Protein AF-W7F5V5-F1 (afdb_monomer_lite)

Structure (mmCIF, N/CA/C/O backbone):
data_AF-W7F5V5-F1
#
_entry.id   AF-W7F5V5-F1
#
loop_
_atom_site.group_PDB
_atom_site.id
_atom_site.type_symbol
_atom_site.label_atom_id
_atom_site.label_alt_id
_atom_site.label_comp_id
_atom_site.label_asym_id
_atom_site.label_entity_id
_atom_site.label_seq_id
_atom_site.pdbx_PDB_ins_code
_atom_site.Cartn_x
_atom_site.Cartn_y
_atom_site.Cartn_z
_atom_site.occupancy
_atom_site.B_iso_or_equiv
_atom_site.auth_seq_id
_atom_site.auth_comp_id
_atom_site.auth_asym_id
_atom_site.auth_atom_id
_atom_site.pdbx_PDB_model_num
ATOM 1 N N . MET A 1 1 ? 3.517 -6.079 -39.953 1.00 32.19 1 MET A N 1
ATOM 2 C CA . MET A 1 1 ? 4.871 -6.588 -39.651 1.00 32.19 1 MET A CA 1
ATOM 3 C C . MET A 1 1 ? 5.818 -5.594 -40.275 1.00 32.19 1 MET A C 1
ATOM 5 O O . MET A 1 1 ? 6.090 -5.694 -41.464 1.00 32.19 1 MET A O 1
ATOM 9 N N . ASP A 1 2 ? 6.237 -4.597 -39.510 1.00 34.00 2 ASP A N 1
ATOM 10 C CA . ASP A 1 2 ? 7.074 -3.532 -40.051 1.00 34.00 2 ASP A CA 1
ATOM 11 C C . ASP A 1 2 ? 8.526 -3.986 -39.918 1.00 34.00 2 ASP A C 1
ATOM 13 O O . ASP A 1 2 ? 9.097 -4.020 -38.827 1.00 34.00 2 ASP A O 1
ATOM 17 N N . GLY A 1 3 ? 9.078 -4.480 -41.025 1.00 40.84 3 GLY A N 1
ATOM 18 C CA . GLY A 1 3 ? 10.454 -4.950 -41.094 1.00 40.84 3 GLY A CA 1
ATOM 19 C C . GLY A 1 3 ? 11.422 -3.779 -40.955 1.00 40.84 3 GLY A C 1
ATOM 20 O O . GLY A 1 3 ? 11.351 -2.810 -41.705 1.00 40.84 3 GLY A O 1
ATOM 21 N N . LEU A 1 4 ? 12.343 -3.868 -39.998 1.00 46.31 4 LEU A N 1
ATOM 22 C CA . LEU A 1 4 ? 13.489 -2.972 -39.910 1.00 46.31 4 LEU A CA 1
ATOM 23 C C . LEU A 1 4 ? 14.444 -3.288 -41.066 1.00 46.31 4 LEU A C 1
ATOM 25 O O . LEU A 1 4 ? 15.073 -4.344 -41.070 1.00 46.31 4 LEU A O 1
ATOM 29 N N . ILE A 1 5 ? 14.549 -2.383 -42.040 1.00 48.44 5 ILE A N 1
ATOM 30 C CA . ILE A 1 5 ? 15.574 -2.461 -43.086 1.00 48.44 5 ILE A CA 1
ATOM 31 C C . ILE A 1 5 ? 16.838 -1.810 -42.528 1.00 48.44 5 ILE A C 1
ATOM 33 O O . ILE A 1 5 ? 16.829 -0.632 -42.172 1.00 48.44 5 ILE A O 1
ATOM 37 N N . ILE A 1 6 ? 17.911 -2.591 -42.424 1.00 54.69 6 ILE A N 1
ATOM 38 C CA . ILE A 1 6 ? 19.232 -2.124 -42.004 1.00 54.69 6 ILE A CA 1
ATOM 39 C C . ILE A 1 6 ? 20.150 -2.161 -43.223 1.00 54.69 6 ILE A C 1
ATOM 41 O O . ILE A 1 6 ? 20.332 -3.222 -43.816 1.00 54.69 6 ILE A O 1
ATOM 45 N N . MET A 1 7 ? 20.753 -1.023 -43.570 1.00 55.03 7 MET A N 1
ATOM 46 C CA . MET A 1 7 ? 21.876 -0.983 -44.511 1.00 55.03 7 MET A CA 1
ATOM 47 C C . MET A 1 7 ? 23.186 -1.002 -43.730 1.00 55.03 7 MET A C 1
ATOM 49 O O . MET A 1 7 ? 23.374 -0.162 -42.849 1.00 55.03 7 MET A O 1
ATOM 53 N N . LEU A 1 8 ? 24.057 -1.961 -44.044 1.00 58.78 8 LEU A N 1
ATOM 54 C CA . LEU A 1 8 ? 25.392 -2.075 -43.465 1.00 58.78 8 LEU A CA 1
ATOM 55 C C . LEU A 1 8 ? 26.417 -1.408 -44.380 1.00 58.78 8 LEU A C 1
ATOM 57 O O . LEU A 1 8 ? 26.376 -1.593 -45.595 1.00 58.78 8 LEU A O 1
ATOM 61 N N . TYR A 1 9 ? 27.337 -0.648 -43.791 1.00 57.16 9 TYR A N 1
ATOM 62 C CA . TYR A 1 9 ? 28.454 -0.036 -44.505 1.00 57.16 9 TYR A CA 1
ATOM 63 C C . TYR A 1 9 ? 29.759 -0.257 -43.734 1.00 57.16 9 TYR A C 1
ATOM 65 O O . TYR A 1 9 ? 29.825 0.029 -42.534 1.00 57.16 9 TYR A O 1
ATOM 73 N N . GLN A 1 10 ? 30.784 -0.759 -44.429 1.00 57.03 10 GLN A N 1
ATOM 74 C CA . GLN A 1 10 ? 32.147 -0.917 -43.918 1.00 57.03 10 GLN A CA 1
ATOM 75 C C . GLN A 1 10 ? 33.036 0.178 -44.520 1.00 57.03 10 GLN A C 1
ATOM 77 O O . GLN A 1 10 ? 33.125 0.339 -45.735 1.00 57.03 10 GLN A O 1
ATOM 82 N N . LEU A 1 11 ? 33.701 0.955 -43.663 1.00 52.41 11 LEU A N 1
ATOM 83 C CA . LEU A 1 11 ? 34.660 1.977 -44.090 1.00 52.41 11 LEU A CA 1
ATOM 84 C C . LEU A 1 11 ? 36.018 1.326 -44.395 1.00 52.41 11 LEU A C 1
ATOM 86 O O . LEU A 1 11 ? 36.843 1.137 -43.507 1.00 52.41 11 LEU A O 1
ATOM 90 N N . GLU A 1 12 ? 36.262 1.037 -45.671 1.00 51.25 12 GLU A N 1
ATOM 91 C CA . GLU A 1 12 ? 37.415 0.303 -46.232 1.00 51.25 12 GLU A CA 1
ATOM 92 C C . GLU A 1 12 ? 38.827 0.907 -46.011 1.00 51.25 12 GLU A C 1
ATOM 94 O O . GLU A 1 12 ? 39.789 0.485 -46.647 1.00 51.25 12 GLU A O 1
ATOM 99 N N . LYS A 1 13 ? 39.026 1.904 -45.137 1.00 47.00 13 LYS A N 1
ATOM 100 C CA . LYS A 1 13 ? 40.305 2.651 -45.078 1.00 47.00 13 LYS A CA 1
ATOM 101 C C . LYS A 1 13 ? 41.126 2.558 -43.796 1.00 47.00 13 LYS A C 1
ATOM 103 O O . LYS A 1 13 ? 42.198 3.163 -43.743 1.00 47.00 13 LYS A O 1
ATOM 108 N N . LYS A 1 14 ? 40.717 1.797 -42.779 1.00 42.03 14 LYS A N 1
ATOM 109 C CA . LYS A 1 14 ? 41.548 1.574 -41.580 1.00 42.03 14 LYS A CA 1
ATOM 110 C C . LYS A 1 14 ? 41.419 0.139 -41.080 1.00 42.03 14 LYS A C 1
ATOM 112 O O . LYS A 1 14 ? 40.341 -0.429 -41.113 1.00 42.03 14 LYS A O 1
ATOM 117 N N . LYS A 1 15 ? 42.526 -0.399 -40.556 1.00 46.56 15 LYS A N 1
ATOM 118 C CA . LYS A 1 15 ? 42.681 -1.733 -39.934 1.00 46.56 15 LYS A CA 1
ATOM 119 C C . LYS A 1 15 ? 41.733 -2.030 -38.747 1.00 46.56 15 LYS A C 1
ATOM 121 O O . LYS A 1 15 ? 41.916 -3.040 -38.078 1.00 46.56 15 LYS A O 1
ATOM 126 N N . SER A 1 16 ? 40.759 -1.169 -38.461 1.00 49.97 16 SER A N 1
ATOM 127 C CA . SER A 1 16 ? 39.674 -1.410 -37.513 1.00 49.97 16 SER A CA 1
ATOM 128 C C . SER A 1 16 ? 38.345 -1.364 -38.277 1.00 49.97 16 SER A C 1
ATOM 130 O O . SER A 1 16 ? 37.945 -0.286 -38.729 1.00 49.97 16 SER A O 1
ATOM 132 N N . PRO A 1 17 ? 37.662 -2.506 -38.471 1.00 57.50 17 PRO A N 1
ATOM 133 C CA . PRO A 1 17 ? 36.390 -2.516 -39.170 1.00 57.50 17 PRO A CA 1
ATOM 134 C C . PRO A 1 17 ? 35.330 -1.898 -38.247 1.00 57.50 17 PRO A C 1
ATOM 136 O O . PRO A 1 17 ? 34.816 -2.530 -37.331 1.00 57.50 17 PRO A O 1
ATOM 139 N N . HIS A 1 18 ? 35.045 -0.612 -38.446 1.00 60.19 18 HIS A N 1
ATOM 140 C CA . HIS A 1 18 ? 33.880 0.037 -37.850 1.00 60.19 18 HIS A CA 1
ATOM 141 C C . HIS A 1 18 ? 32.697 -0.223 -38.778 1.00 60.19 18 HIS A C 1
ATOM 143 O O . HIS A 1 18 ? 32.684 0.256 -39.917 1.00 60.19 18 HIS A O 1
ATOM 149 N N . MET A 1 19 ? 31.732 -1.016 -38.314 1.00 67.31 19 MET A N 1
ATOM 150 C CA . MET A 1 19 ? 30.519 -1.303 -39.071 1.00 67.31 19 MET A CA 1
ATOM 151 C C . MET A 1 19 ? 29.406 -0.366 -38.619 1.00 67.31 19 MET A C 1
ATOM 153 O O . MET A 1 19 ? 29.162 -0.221 -37.423 1.00 67.31 19 MET A O 1
ATOM 157 N N . TYR A 1 20 ? 28.703 0.245 -39.570 1.00 66.69 20 TYR A N 1
ATOM 158 C CA . TYR A 1 20 ? 27.562 1.105 -39.275 1.00 66.69 20 TYR A CA 1
ATOM 159 C C . TYR A 1 20 ? 26.284 0.549 -39.884 1.00 66.69 20 TYR A C 1
ATOM 161 O O . TYR A 1 20 ? 26.291 0.001 -40.984 1.00 66.69 20 TYR A O 1
ATOM 169 N N . ALA A 1 21 ? 25.185 0.725 -39.162 1.00 67.38 21 ALA A N 1
ATOM 170 C CA . ALA A 1 21 ? 23.847 0.326 -39.555 1.00 67.38 21 ALA A CA 1
ATOM 171 C C . ALA A 1 21 ? 22.939 1.560 -39.646 1.00 67.38 21 ALA A C 1
ATOM 173 O O . ALA A 1 21 ? 22.874 2.357 -38.707 1.00 67.38 21 ALA A O 1
ATOM 174 N N . LEU A 1 22 ? 22.227 1.728 -40.764 1.00 62.81 22 LEU A N 1
ATOM 175 C CA . LEU A 1 22 ? 21.200 2.765 -40.905 1.00 62.81 22 LEU A CA 1
ATOM 176 C C . LEU A 1 22 ? 19.851 2.236 -40.424 1.00 62.81 22 LEU A C 1
ATOM 178 O O . LEU A 1 22 ? 19.343 1.248 -40.951 1.00 62.81 22 LEU A O 1
ATOM 182 N N . ASN A 1 23 ? 19.227 2.938 -39.482 1.00 63.22 23 ASN A N 1
ATOM 183 C CA . ASN A 1 23 ? 17.802 2.778 -39.226 1.00 63.22 23 ASN A CA 1
ATOM 184 C C . ASN A 1 23 ? 17.018 3.659 -40.205 1.00 63.22 23 ASN A C 1
ATOM 186 O O . ASN A 1 23 ? 17.078 4.883 -40.103 1.00 63.22 23 ASN A O 1
ATOM 190 N N . ILE A 1 24 ? 16.272 3.054 -41.130 1.00 58.28 24 ILE A N 1
ATOM 191 C CA . ILE A 1 24 ? 15.510 3.798 -42.145 1.00 58.28 24 ILE A CA 1
ATOM 192 C C . ILE A 1 24 ? 14.304 4.568 -41.588 1.00 58.28 24 ILE A C 1
ATOM 194 O O . ILE A 1 24 ? 13.892 5.553 -42.188 1.00 58.28 24 ILE A O 1
ATOM 198 N N . PHE A 1 25 ? 13.750 4.164 -40.441 1.00 54.19 25 PHE A N 1
ATOM 199 C CA . PHE A 1 25 ? 12.583 4.830 -39.852 1.00 54.19 25 PHE A CA 1
ATOM 200 C C . PHE A 1 25 ? 12.963 6.114 -39.122 1.00 54.19 25 PHE A C 1
ATOM 202 O O . PHE A 1 25 ? 12.190 7.066 -39.086 1.00 54.19 25 PHE A O 1
ATOM 209 N N . THR A 1 26 ? 14.154 6.136 -38.525 1.00 60.59 26 THR A N 1
ATOM 210 C CA . THR A 1 26 ? 14.694 7.312 -37.828 1.00 60.59 26 THR A CA 1
ATOM 211 C C . THR A 1 26 ? 15.761 8.041 -38.636 1.00 60.59 26 THR A C 1
ATOM 213 O O . THR A 1 26 ? 16.259 9.067 -38.185 1.00 60.59 26 THR A O 1
ATOM 216 N N . PHE A 1 27 ? 16.120 7.505 -39.804 1.00 67.56 27 PHE A N 1
ATOM 217 C CA . PHE A 1 27 ? 17.170 7.993 -40.693 1.00 67.56 27 PHE A CA 1
ATOM 218 C C . PHE A 1 27 ? 18.497 8.283 -39.966 1.00 67.56 27 PHE A C 1
ATOM 220 O O . PHE A 1 27 ? 19.130 9.318 -40.159 1.00 67.56 27 PHE A O 1
ATOM 227 N N . SER A 1 28 ? 18.908 7.366 -39.084 1.00 61.22 28 SER A N 1
ATOM 228 C CA . SER A 1 28 ? 20.070 7.538 -38.202 1.00 61.22 28 SER A CA 1
ATOM 229 C C . SER A 1 28 ? 21.050 6.370 -38.310 1.00 61.22 28 SER A C 1
ATOM 231 O O . SER A 1 28 ? 20.633 5.212 -38.212 1.00 61.22 28 SER A O 1
ATOM 233 N N . TRP A 1 29 ? 22.341 6.676 -38.448 1.00 64.50 29 TRP A N 1
ATOM 234 C CA . TRP A 1 29 ? 23.431 5.698 -38.416 1.00 64.50 29 TRP A CA 1
ATOM 235 C C . TRP A 1 29 ? 23.815 5.347 -36.977 1.00 64.50 29 TRP A C 1
ATOM 237 O O . TRP A 1 29 ? 23.885 6.229 -36.122 1.00 64.50 29 TRP A O 1
ATOM 247 N N . PHE A 1 30 ? 24.094 4.074 -36.710 1.00 65.06 30 PHE A N 1
ATOM 248 C CA . PHE A 1 30 ? 24.660 3.621 -35.439 1.00 65.06 30 PHE A CA 1
ATOM 249 C C . PHE A 1 30 ? 25.806 2.641 -35.668 1.00 65.06 30 PHE A C 1
ATOM 251 O O . PHE A 1 30 ? 25.777 1.855 -36.613 1.00 65.06 30 PHE A O 1
ATOM 258 N N . GLU A 1 31 ? 26.820 2.713 -34.810 1.00 67.25 31 GLU A N 1
ATOM 259 C CA . GLU A 1 31 ? 27.959 1.800 -34.838 1.00 67.25 31 GLU A CA 1
ATOM 260 C C . GLU A 1 31 ? 27.546 0.434 -34.283 1.00 67.25 31 GLU A C 1
ATOM 262 O O . GLU A 1 31 ? 26.835 0.334 -33.277 1.00 67.25 31 GLU A O 1
ATOM 267 N N . VAL A 1 32 ? 27.970 -0.623 -34.962 1.00 68.00 32 VAL A N 1
ATOM 268 C CA . VAL A 1 32 ? 27.745 -2.007 -34.571 1.00 68.00 32 VAL A CA 1
ATOM 269 C C . VAL A 1 32 ? 29.073 -2.584 -34.119 1.00 68.00 32 VAL A C 1
ATOM 271 O O . VAL A 1 32 ? 30.029 -2.656 -34.888 1.00 68.00 32 VAL A O 1
ATOM 274 N N . ASP A 1 33 ? 29.112 -3.013 -32.862 1.00 63.81 33 ASP A N 1
ATOM 275 C CA . ASP A 1 33 ? 30.270 -3.697 -32.311 1.00 63.81 33 ASP A CA 1
ATOM 276 C C . ASP A 1 33 ? 30.382 -5.109 -32.902 1.00 63.81 33 ASP A C 1
ATOM 278 O O . ASP A 1 33 ? 29.527 -5.972 -32.680 1.00 63.81 33 ASP A O 1
ATOM 282 N N . ILE A 1 34 ? 31.453 -5.327 -33.661 1.00 63.81 34 ILE A N 1
ATOM 283 C CA . ILE A 1 34 ? 31.799 -6.610 -34.278 1.00 63.81 34 ILE A CA 1
ATOM 284 C C . ILE A 1 34 ? 33.018 -7.269 -33.619 1.00 63.81 34 ILE A C 1
ATOM 286 O O . ILE A 1 34 ? 33.508 -8.280 -34.115 1.00 63.81 34 ILE A O 1
ATOM 290 N N . SER A 1 35 ? 33.483 -6.750 -32.475 1.00 60.50 35 SER A N 1
ATOM 291 C CA . SER A 1 35 ? 34.686 -7.223 -31.765 1.00 60.50 35 SER A CA 1
ATOM 292 C C . SER A 1 35 ? 34.642 -8.700 -31.361 1.00 60.50 35 SER A C 1
ATOM 294 O O . SER A 1 35 ? 35.679 -9.353 -31.250 1.00 60.50 35 SER A O 1
ATOM 296 N N . THR A 1 36 ? 33.445 -9.253 -31.158 1.00 54.97 36 THR A N 1
ATOM 297 C CA . THR A 1 36 ? 33.246 -10.667 -30.803 1.00 54.97 36 THR A CA 1
ATOM 298 C C . THR A 1 36 ? 33.287 -11.609 -32.007 1.00 54.97 36 THR A C 1
ATOM 300 O O . THR A 1 36 ? 33.416 -12.823 -31.830 1.00 54.97 36 THR A O 1
ATOM 303 N N . SER A 1 37 ? 33.206 -11.080 -33.231 1.00 57.66 37 SER A N 1
ATOM 304 C CA . SER A 1 37 ? 33.224 -11.884 -34.446 1.00 57.66 37 SER A CA 1
ATOM 305 C C . SER A 1 37 ? 34.657 -12.065 -34.932 1.00 57.66 37 SER A C 1
ATOM 307 O O . SER A 1 37 ? 35.277 -11.152 -35.468 1.00 57.66 37 SER A O 1
ATOM 309 N N . LYS A 1 38 ? 35.201 -13.268 -34.733 1.00 54.72 38 LYS A N 1
ATOM 310 C CA . LYS A 1 38 ? 36.612 -13.564 -35.020 1.00 54.72 38 LYS A CA 1
ATOM 311 C C . LYS A 1 38 ? 36.999 -13.440 -36.504 1.00 54.72 38 LYS A C 1
ATOM 313 O O . LYS A 1 38 ? 38.183 -13.304 -36.761 1.00 54.72 38 LYS A O 1
ATOM 318 N N . ASN A 1 39 ? 36.036 -13.455 -37.437 1.00 56.34 39 ASN A N 1
ATOM 319 C CA . ASN A 1 39 ? 36.258 -13.458 -38.893 1.00 56.34 39 ASN A CA 1
ATOM 320 C C . ASN A 1 39 ? 35.210 -12.606 -39.646 1.00 56.34 39 ASN A C 1
ATOM 322 O O . ASN A 1 39 ? 34.537 -13.103 -40.548 1.00 56.34 39 ASN A O 1
ATOM 326 N N . PHE A 1 40 ? 34.999 -11.349 -39.250 1.00 61.12 40 PHE A N 1
ATOM 327 C CA . PHE A 1 40 ? 34.035 -10.461 -39.920 1.00 61.12 40 PHE A CA 1
ATOM 328 C C . PHE A 1 40 ? 34.739 -9.418 -40.793 1.00 61.12 40 PHE A C 1
ATOM 330 O O . PHE A 1 40 ? 34.771 -8.239 -40.457 1.00 61.12 40 PHE A O 1
ATOM 337 N N . ASP A 1 41 ? 35.335 -9.876 -41.893 1.00 61.72 41 ASP A N 1
ATOM 338 C CA . ASP A 1 41 ? 35.993 -9.024 -42.890 1.00 61.72 41 ASP A CA 1
ATOM 339 C C . ASP A 1 41 ? 35.504 -9.413 -44.291 1.00 61.72 41 ASP A C 1
ATOM 341 O O . ASP A 1 41 ? 36.166 -10.136 -45.027 1.00 61.72 41 ASP A O 1
ATOM 345 N N . ARG A 1 42 ? 34.261 -9.034 -44.620 1.00 66.50 42 ARG A N 1
ATOM 346 C CA . ARG A 1 42 ? 33.663 -9.288 -45.940 1.00 66.50 42 ARG A CA 1
ATOM 347 C C . ARG A 1 42 ? 33.405 -7.953 -46.630 1.00 66.50 42 ARG A C 1
ATOM 349 O O . ARG A 1 42 ? 32.682 -7.119 -46.092 1.00 66.50 42 ARG A O 1
ATOM 356 N N . GLY A 1 43 ? 33.960 -7.771 -47.828 1.00 60.75 43 GLY A N 1
ATOM 357 C CA . GLY A 1 43 ? 33.748 -6.575 -48.653 1.00 60.75 43 GLY A CA 1
ATOM 358 C C . GLY A 1 43 ? 32.312 -6.461 -49.176 1.00 60.75 43 GLY A C 1
ATOM 359 O O . GLY A 1 43 ? 31.781 -5.359 -49.307 1.00 60.75 43 GLY A O 1
ATOM 360 N N . TYR A 1 44 ? 31.647 -7.599 -49.399 1.00 66.25 44 TYR A N 1
ATOM 361 C CA . TYR A 1 44 ? 30.227 -7.664 -49.735 1.00 66.25 44 TYR A CA 1
ATOM 362 C C . TYR A 1 44 ? 29.496 -8.680 -48.857 1.00 66.25 44 TYR A C 1
ATOM 364 O O . TYR A 1 44 ? 29.912 -9.831 -48.715 1.00 66.25 44 TYR A O 1
ATOM 372 N N . TYR A 1 45 ? 28.368 -8.261 -48.291 1.00 71.44 45 TYR A N 1
ATOM 373 C CA . TYR A 1 45 ? 27.522 -9.097 -47.444 1.00 71.44 45 TYR A CA 1
ATOM 374 C C . TYR A 1 45 ? 26.385 -9.704 -48.266 1.00 71.44 45 TYR A C 1
ATOM 376 O O . TYR A 1 45 ? 25.769 -9.012 -49.074 1.00 71.44 45 TYR A O 1
ATOM 384 N N . GLY A 1 46 ? 26.100 -10.991 -48.047 1.00 70.12 46 GLY A N 1
ATOM 385 C CA . GLY A 1 46 ? 24.978 -11.676 -48.686 1.00 70.12 46 GLY A CA 1
ATOM 386 C C . GLY A 1 46 ? 23.620 -11.290 -48.086 1.00 70.12 46 GLY A C 1
ATOM 387 O O . GLY A 1 46 ? 23.306 -10.122 -47.864 1.00 70.12 46 GLY A O 1
ATOM 388 N N . SER A 1 47 ? 22.772 -12.283 -47.815 1.00 72.25 47 SER A N 1
ATOM 389 C CA . SER A 1 47 ? 21.412 -12.028 -47.319 1.00 72.25 47 SER A CA 1
ATOM 390 C C . SER A 1 47 ? 21.409 -11.583 -45.854 1.00 72.25 47 SER A C 1
ATOM 392 O O . SER A 1 47 ? 21.982 -12.249 -44.991 1.00 72.25 47 SER A O 1
ATOM 394 N N . LEU A 1 48 ? 20.709 -10.482 -45.565 1.00 73.12 48 LEU A N 1
ATOM 395 C CA . LEU A 1 48 ? 20.540 -9.928 -44.220 1.00 73.12 48 LEU A CA 1
ATOM 396 C C . LEU A 1 48 ? 19.134 -10.224 -43.6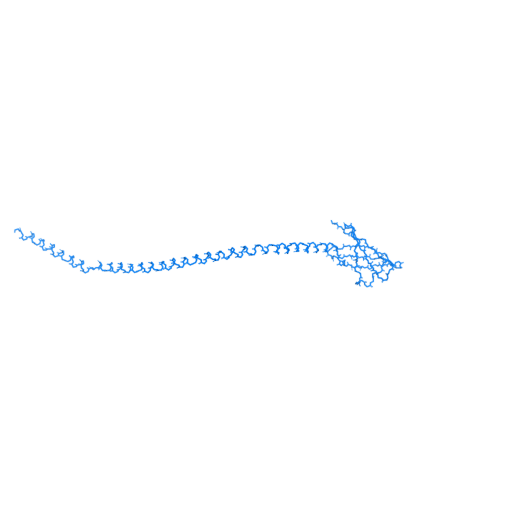86 1.00 73.12 48 LEU A C 1
ATOM 398 O O . LEU A 1 48 ? 18.138 -9.924 -44.342 1.00 73.12 48 LEU A O 1
ATOM 402 N N . CYS A 1 49 ? 19.043 -10.773 -42.474 1.00 73.56 49 CYS A N 1
ATOM 403 C CA . CYS A 1 49 ? 17.773 -11.047 -41.803 1.00 73.56 49 CYS A CA 1
ATOM 404 C C . CYS A 1 49 ? 17.806 -10.572 -40.349 1.00 73.56 49 CYS A C 1
ATOM 406 O O . CYS A 1 49 ? 18.561 -11.088 -39.525 1.00 73.56 49 CYS A O 1
ATOM 408 N N . PHE A 1 50 ? 16.964 -9.599 -40.004 1.00 70.38 50 PHE A N 1
ATOM 409 C CA . PHE A 1 50 ? 16.754 -9.223 -38.610 1.00 70.38 50 PHE A CA 1
ATOM 410 C C . PHE A 1 50 ? 15.708 -10.144 -37.978 1.00 70.38 50 PHE A C 1
ATOM 412 O O . PHE A 1 50 ? 14.592 -10.245 -38.485 1.00 70.38 50 PHE A O 1
ATOM 419 N N . LEU A 1 51 ? 16.052 -10.787 -36.856 1.00 69.88 51 LEU A N 1
ATOM 420 C CA . LEU A 1 51 ? 15.126 -11.619 -36.084 1.00 69.88 51 LEU A CA 1
ATOM 421 C C . LEU A 1 51 ? 14.739 -10.884 -34.789 1.00 69.88 51 LEU A C 1
ATOM 423 O O . LEU A 1 51 ? 15.495 -10.931 -33.811 1.00 69.88 51 LEU A O 1
ATOM 427 N N . PRO A 1 52 ? 13.554 -10.235 -34.733 1.00 63.66 52 PRO A N 1
ATOM 428 C CA . PRO A 1 52 ? 13.170 -9.379 -33.609 1.00 63.66 52 PRO A CA 1
ATOM 429 C C . PRO A 1 52 ? 13.166 -10.100 -32.259 1.00 63.66 52 PRO A C 1
ATOM 431 O O . PRO A 1 52 ? 13.595 -9.538 -31.255 1.00 63.66 52 PRO A O 1
ATOM 434 N N . TYR A 1 53 ? 12.733 -11.365 -32.231 1.00 67.75 53 TYR A N 1
ATOM 435 C CA . TYR A 1 53 ? 12.652 -12.155 -31.000 1.00 67.75 53 TYR A CA 1
ATOM 436 C C . TYR A 1 53 ? 14.028 -12.528 -30.430 1.00 67.75 53 TYR A C 1
ATOM 438 O O . TYR A 1 53 ? 14.162 -12.658 -29.216 1.00 67.75 53 TYR A O 1
ATOM 446 N N . LYS A 1 54 ? 15.058 -12.659 -31.279 1.00 67.19 54 LYS A N 1
ATOM 447 C CA . LYS A 1 54 ? 16.449 -12.849 -30.832 1.00 67.19 54 LYS A CA 1
ATOM 448 C C . LYS A 1 54 ? 17.173 -11.531 -30.579 1.00 67.19 54 LYS A C 1
ATOM 450 O O . LYS A 1 54 ? 18.244 -11.552 -29.991 1.00 67.19 54 LYS A O 1
ATOM 455 N N . LYS A 1 55 ? 16.591 -10.402 -31.003 1.00 67.75 55 LYS A N 1
ATOM 456 C CA . LYS A 1 55 ? 17.229 -9.077 -30.997 1.00 67.75 55 LYS A CA 1
ATOM 457 C C . LYS A 1 55 ? 18.605 -9.100 -31.674 1.00 67.75 55 LYS A C 1
ATOM 459 O O . LYS A 1 55 ? 19.515 -8.403 -31.239 1.00 67.75 55 LYS A O 1
ATOM 464 N N . SER A 1 56 ? 18.744 -9.893 -32.735 1.00 69.50 56 SER A N 1
ATOM 465 C CA . SER A 1 56 ? 20.005 -10.077 -33.455 1.00 69.50 56 SER A CA 1
ATOM 466 C C . SER A 1 56 ? 19.781 -10.004 -34.963 1.00 69.50 56 SER A C 1
ATOM 468 O O . SER A 1 56 ? 18.742 -10.428 -35.478 1.00 69.50 56 SER A O 1
ATOM 470 N N . LEU A 1 57 ? 20.768 -9.448 -35.659 1.00 74.38 57 LEU A N 1
ATOM 471 C CA . LEU A 1 57 ? 20.871 -9.433 -37.111 1.00 74.38 57 LEU A CA 1
ATOM 472 C C . LEU A 1 57 ? 21.683 -10.648 -37.560 1.00 74.38 57 LEU A C 1
ATOM 474 O O . LEU A 1 57 ? 22.777 -10.882 -37.052 1.00 74.38 57 LEU A O 1
ATOM 478 N N . PHE A 1 58 ? 21.150 -11.402 -38.512 1.00 75.88 58 PHE A N 1
ATOM 479 C CA . PHE A 1 58 ? 21.810 -12.548 -39.119 1.00 75.88 58 PHE A CA 1
ATOM 480 C C . PHE A 1 58 ? 22.275 -12.185 -40.524 1.00 75.88 58 PHE A C 1
ATOM 482 O O . PHE A 1 58 ? 21.512 -11.615 -41.305 1.00 75.88 58 PHE A O 1
ATOM 489 N N . VAL A 1 59 ? 23.521 -12.528 -40.833 1.00 77.38 59 VAL A N 1
ATOM 490 C CA . VAL A 1 59 ? 24.140 -12.333 -42.147 1.00 77.38 59 VAL A CA 1
ATOM 491 C C . VAL A 1 59 ? 24.478 -13.699 -42.707 1.00 77.38 59 VAL A C 1
ATOM 493 O O . VAL A 1 59 ? 25.235 -14.440 -42.082 1.00 77.38 59 VAL A O 1
ATOM 496 N N . PHE A 1 60 ? 23.907 -14.036 -43.860 1.00 77.56 60 PHE A N 1
ATOM 497 C CA . PHE A 1 60 ? 24.183 -15.276 -44.572 1.00 77.56 60 PHE A CA 1
ATOM 498 C C . PHE A 1 60 ? 25.081 -14.994 -45.776 1.00 77.56 60 PHE A C 1
ATOM 500 O O . PHE A 1 60 ? 24.676 -14.298 -46.709 1.00 77.56 60 PHE A O 1
ATOM 507 N N . GLY A 1 61 ? 26.279 -15.571 -45.756 1.00 74.38 61 GLY A N 1
ATOM 508 C CA . GLY A 1 61 ? 27.236 -15.509 -46.853 1.00 74.38 61 GLY A CA 1
ATOM 509 C C . GLY A 1 61 ? 27.813 -14.119 -47.150 1.00 74.38 61 GLY A C 1
ATOM 510 O O . GLY A 1 61 ? 27.683 -13.179 -46.356 1.00 74.38 61 GLY A O 1
ATOM 511 N N . GLY A 1 62 ? 28.525 -14.012 -48.265 1.00 77.12 62 GLY A N 1
ATOM 512 C CA . GLY A 1 62 ? 29.217 -12.802 -48.714 1.00 77.12 62 GLY A CA 1
ATOM 513 C C . GLY A 1 62 ? 30.569 -13.132 -49.340 1.00 77.12 62 GLY A C 1
ATOM 514 O O . GLY A 1 62 ? 30.957 -14.295 -49.366 1.00 77.12 62 GLY A O 1
ATOM 515 N N . THR A 1 63 ? 31.283 -12.120 -49.813 1.00 73.62 63 THR A N 1
ATOM 516 C CA . THR A 1 63 ? 32.612 -12.275 -50.414 1.00 73.62 63 THR A CA 1
ATOM 517 C C . THR A 1 63 ? 33.580 -11.248 -49.842 1.00 73.62 63 THR A C 1
ATOM 519 O O . THR A 1 63 ? 33.196 -10.122 -49.510 1.00 73.62 63 THR A O 1
ATOM 522 N N . ASP A 1 64 ? 34.839 -11.643 -49.705 1.00 73.56 64 ASP A N 1
ATOM 523 C CA . ASP A 1 64 ? 35.961 -10.764 -49.371 1.00 73.56 64 ASP A CA 1
ATOM 524 C C . ASP A 1 64 ? 36.671 -10.215 -50.630 1.00 73.56 64 ASP A C 1
ATOM 526 O O . ASP A 1 64 ? 37.802 -9.738 -50.560 1.00 73.56 64 ASP A O 1
ATOM 530 N N . ASN A 1 65 ? 35.987 -10.257 -51.784 1.00 70.69 65 ASN A N 1
ATOM 531 C CA . ASN A 1 65 ? 36.493 -9.997 -53.139 1.00 70.69 65 ASN A CA 1
ATOM 532 C C . ASN A 1 65 ? 37.437 -11.077 -53.696 1.00 70.69 65 ASN A C 1
ATOM 534 O O . ASN A 1 65 ? 37.810 -10.984 -54.868 1.00 70.69 65 ASN A O 1
ATOM 538 N N . SER A 1 66 ? 37.822 -12.082 -52.902 1.00 77.12 66 SER A N 1
ATOM 539 C CA . SER A 1 66 ? 38.688 -13.186 -53.331 1.00 77.12 66 SER A CA 1
ATOM 540 C C . SER A 1 66 ? 37.964 -14.532 -53.363 1.00 77.12 66 SER A C 1
ATOM 542 O O . SER A 1 66 ? 38.135 -15.279 -54.327 1.00 77.12 66 SER A O 1
ATOM 544 N N . GLU A 1 67 ? 37.097 -14.806 -52.384 1.00 78.81 67 GLU A N 1
ATOM 545 C CA . GLU A 1 67 ? 36.300 -16.031 -52.304 1.00 78.81 67 GLU A CA 1
ATOM 546 C C . GLU A 1 67 ? 34.850 -15.750 -51.880 1.00 78.81 67 GLU A C 1
ATOM 548 O O . GLU A 1 67 ? 34.539 -14.766 -51.200 1.00 78.81 67 GLU A O 1
ATOM 553 N N . ASP A 1 68 ? 33.940 -16.625 -52.313 1.00 81.38 68 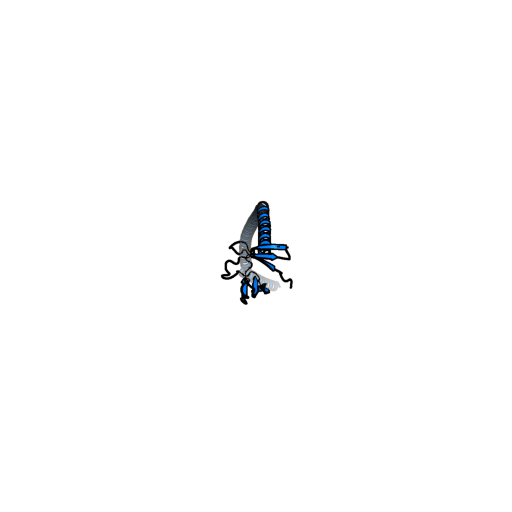ASP A N 1
ATOM 554 C CA . ASP A 1 68 ? 32.555 -16.646 -51.851 1.00 81.38 68 ASP A CA 1
ATOM 555 C C . ASP A 1 68 ? 32.450 -17.511 -50.593 1.00 81.38 68 ASP A C 1
ATOM 557 O O . ASP A 1 68 ? 32.872 -18.668 -50.567 1.00 81.38 68 ASP A O 1
ATOM 561 N N . HIS A 1 69 ? 31.813 -16.976 -49.557 1.00 76.50 69 HIS A N 1
ATOM 562 C CA . HIS A 1 69 ? 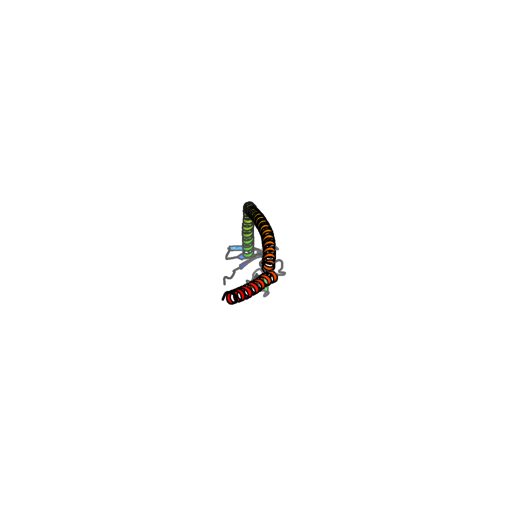31.610 -17.670 -48.293 1.00 76.50 69 HIS A CA 1
ATOM 563 C C . HIS A 1 69 ? 30.130 -17.945 -48.033 1.00 76.50 69 HIS A C 1
ATOM 565 O O . HIS A 1 69 ? 29.263 -17.118 -48.322 1.00 76.50 69 HIS A O 1
ATOM 571 N N . SER A 1 70 ? 29.844 -19.087 -47.400 1.00 79.69 70 SER A N 1
ATOM 572 C CA . SER A 1 70 ? 28.489 -19.520 -47.027 1.00 79.69 70 SER A CA 1
ATOM 573 C C . SER A 1 70 ? 28.211 -19.483 -45.518 1.00 79.69 70 SER A C 1
ATOM 575 O O . SER A 1 70 ? 27.200 -20.022 -45.071 1.00 79.69 70 SER A O 1
ATOM 577 N N . ASP A 1 71 ? 29.089 -18.881 -44.707 1.00 77.19 71 ASP A N 1
ATOM 578 C CA . ASP A 1 71 ? 28.896 -18.875 -43.249 1.00 77.19 71 ASP A CA 1
ATOM 579 C C . ASP A 1 71 ? 27.793 -17.915 -42.801 1.00 77.19 71 ASP A C 1
ATOM 581 O O . ASP A 1 71 ? 27.521 -16.892 -43.446 1.00 77.19 71 ASP A O 1
ATOM 585 N N . VAL A 1 72 ? 27.225 -18.230 -41.633 1.00 77.00 72 VAL A N 1
ATOM 586 C CA . VAL A 1 72 ? 26.204 -17.431 -40.955 1.00 77.00 72 VAL A CA 1
ATOM 587 C C . VAL A 1 72 ? 26.802 -16.709 -39.759 1.00 77.00 72 VAL A C 1
ATOM 589 O O . VAL A 1 72 ? 27.285 -17.344 -38.821 1.00 77.00 72 VAL A O 1
ATOM 592 N N . PHE A 1 73 ? 26.688 -15.384 -39.750 1.00 72.62 73 PHE A N 1
ATOM 593 C CA . PHE A 1 73 ? 27.063 -14.552 -38.611 1.00 72.62 73 PHE A CA 1
ATOM 594 C C . PHE A 1 73 ? 25.829 -14.016 -37.898 1.00 72.62 73 PHE A C 1
ATOM 596 O O . PHE A 1 73 ? 24.863 -13.607 -38.537 1.00 72.62 73 PHE A O 1
ATOM 603 N N . SER A 1 74 ? 25.875 -13.997 -36.566 1.00 72.38 74 SER A N 1
ATOM 604 C CA . SER A 1 74 ? 24.856 -13.382 -35.716 1.00 72.38 74 SER A CA 1
ATOM 605 C C . SER A 1 74 ? 25.469 -12.194 -34.995 1.00 72.38 74 SER A C 1
ATOM 607 O O . SER A 1 74 ? 26.447 -12.351 -34.267 1.00 72.38 74 SER A O 1
ATOM 609 N N . MET A 1 75 ? 24.868 -11.023 -35.159 1.00 69.38 75 MET A N 1
ATOM 610 C CA . MET A 1 75 ? 25.293 -9.788 -34.511 1.00 69.38 75 MET A CA 1
ATOM 611 C C . MET A 1 75 ? 24.184 -9.277 -33.605 1.00 69.38 75 MET A C 1
ATOM 613 O O . MET A 1 75 ? 23.028 -9.166 -34.014 1.00 69.38 75 MET A O 1
ATOM 617 N N . SER A 1 76 ? 24.538 -8.947 -32.370 1.00 61.81 76 SER A N 1
ATOM 618 C CA . SER A 1 76 ? 23.628 -8.301 -31.430 1.00 61.81 76 SER A CA 1
ATOM 619 C C . SER A 1 76 ? 23.888 -6.798 -31.486 1.00 61.81 76 SER A C 1
ATOM 621 O O . SER A 1 76 ? 24.931 -6.370 -30.996 1.00 61.81 76 SER A O 1
ATOM 623 N N . PRO A 1 77 ? 23.006 -5.977 -32.090 1.00 60.72 77 PRO A N 1
ATOM 624 C CA . PRO A 1 77 ? 23.174 -4.529 -32.076 1.00 60.72 77 PRO A CA 1
ATOM 625 C C . PRO A 1 77 ? 23.203 -4.048 -30.621 1.00 60.72 77 PRO A C 1
ATOM 627 O O . PRO A 1 77 ? 22.194 -4.106 -29.917 1.00 60.72 77 PRO A O 1
ATOM 630 N N . LEU A 1 78 ? 24.382 -3.615 -30.166 1.00 55.44 78 LEU A N 1
ATOM 631 C CA . LEU A 1 78 ? 24.663 -3.410 -28.744 1.00 55.44 78 LEU A CA 1
ATOM 632 C C . LEU A 1 78 ? 23.860 -2.259 -28.132 1.00 55.44 78 LEU A C 1
ATOM 634 O O . LEU A 1 78 ? 23.634 -2.243 -26.927 1.00 55.44 78 LEU A O 1
ATOM 638 N N . VAL A 1 79 ? 23.325 -1.350 -28.945 1.00 53.06 79 VAL A N 1
ATOM 639 C CA . VAL A 1 79 ? 22.375 -0.335 -28.492 1.00 53.06 79 VAL A CA 1
ATOM 640 C C . VAL A 1 79 ? 21.425 -0.005 -29.638 1.00 53.06 79 VAL A C 1
ATOM 642 O O . VAL A 1 79 ? 21.699 0.854 -30.471 1.00 53.06 79 VAL A O 1
ATOM 645 N N . THR A 1 80 ? 20.262 -0.653 -29.706 1.00 54.56 80 THR A N 1
ATOM 646 C CA . THR A 1 80 ? 19.194 -0.112 -30.556 1.00 54.56 80 THR A CA 1
ATOM 647 C C . THR A 1 80 ? 18.765 1.225 -29.957 1.00 54.56 80 THR A C 1
ATOM 649 O O . THR A 1 80 ? 18.326 1.256 -28.808 1.00 54.56 80 THR A O 1
ATOM 652 N N . TYR A 1 81 ? 18.861 2.319 -30.717 1.00 51.84 81 TYR A N 1
ATOM 653 C CA . TYR A 1 81 ? 18.412 3.668 -30.332 1.00 51.84 81 TYR A CA 1
ATOM 654 C C . TYR A 1 81 ? 17.022 3.678 -29.668 1.00 51.84 81 TYR A C 1
ATOM 656 O O . TYR A 1 81 ? 16.774 4.463 -28.763 1.00 51.84 81 TYR A O 1
ATOM 664 N N . VAL A 1 82 ? 16.139 2.742 -30.039 1.00 53.34 82 VAL A N 1
ATOM 665 C CA . VAL A 1 82 ? 14.835 2.509 -29.393 1.00 53.34 82 VAL A CA 1
ATOM 666 C C . VAL A 1 82 ? 14.971 2.195 -27.897 1.00 53.34 82 VAL A C 1
ATOM 668 O O . VAL A 1 82 ? 14.242 2.760 -27.088 1.00 53.34 82 VAL A O 1
ATOM 671 N N . SER A 1 83 ? 15.922 1.346 -27.510 1.00 60.41 83 SER A N 1
ATOM 672 C CA . SER A 1 83 ? 16.215 1.008 -26.112 1.00 60.41 83 SER A CA 1
ATOM 673 C C . SER A 1 83 ? 16.809 2.193 -25.363 1.00 60.41 83 SER A C 1
ATOM 675 O O . SER A 1 83 ? 16.402 2.444 -24.234 1.00 60.41 83 SER A O 1
ATOM 677 N N . TYR A 1 84 ? 17.707 2.957 -25.998 1.00 62.34 84 TYR A N 1
ATOM 678 C CA . TYR A 1 84 ? 18.271 4.165 -25.393 1.00 62.34 84 TYR A CA 1
ATOM 679 C C . TYR A 1 84 ? 17.206 5.249 -25.208 1.00 62.34 84 TYR A C 1
ATOM 681 O O . TYR A 1 84 ? 17.038 5.724 -24.097 1.00 62.34 84 TYR A O 1
ATOM 689 N N . LYS A 1 85 ? 16.407 5.556 -26.239 1.00 67.75 85 LYS A N 1
ATOM 690 C CA . LYS A 1 85 ? 15.294 6.519 -26.182 1.00 67.75 85 LYS A CA 1
ATOM 691 C C . LYS A 1 85 ? 14.215 6.106 -25.177 1.00 67.75 85 LYS A C 1
ATOM 693 O O . LYS A 1 85 ? 13.655 6.945 -24.479 1.00 67.75 85 LYS A O 1
ATOM 698 N N . THR A 1 86 ? 13.924 4.807 -25.082 1.00 71.38 86 THR A N 1
ATOM 699 C CA . THR A 1 86 ? 13.003 4.276 -24.064 1.00 71.38 86 THR A CA 1
ATOM 700 C C . THR A 1 86 ? 13.593 4.430 -22.665 1.00 71.38 86 THR A C 1
ATOM 702 O O . THR A 1 86 ? 12.874 4.780 -21.733 1.00 71.38 86 THR A O 1
ATOM 705 N N . LEU A 1 87 ? 14.891 4.171 -22.501 1.00 73.75 87 LEU A N 1
ATOM 706 C CA . LEU A 1 87 ? 15.577 4.316 -21.223 1.00 73.75 87 LEU A CA 1
ATOM 707 C C . LEU A 1 87 ? 15.677 5.785 -20.802 1.00 73.75 87 LEU A C 1
ATOM 709 O O . LEU A 1 87 ? 15.333 6.093 -19.667 1.00 73.75 87 LEU A O 1
ATOM 713 N N . THR A 1 88 ? 16.064 6.693 -21.698 1.00 78.44 88 THR A N 1
ATOM 714 C CA . THR A 1 88 ? 16.105 8.134 -21.419 1.00 78.44 88 THR A CA 1
ATOM 715 C C . THR A 1 88 ? 14.717 8.676 -21.112 1.00 78.44 88 THR A C 1
ATOM 717 O O . THR A 1 88 ? 14.566 9.363 -20.111 1.00 78.44 88 THR A O 1
ATOM 720 N N . GLY A 1 89 ? 13.682 8.274 -21.858 1.00 82.62 89 GLY A N 1
ATOM 721 C CA . GLY A 1 89 ? 12.298 8.642 -21.541 1.00 82.62 89 GLY A CA 1
ATOM 722 C C . GLY A 1 89 ? 11.839 8.127 -20.170 1.00 82.62 89 GLY A C 1
ATOM 723 O O . GLY A 1 89 ? 11.175 8.846 -19.427 1.00 82.62 89 GLY A O 1
ATOM 724 N N . LYS A 1 90 ? 12.233 6.905 -19.781 1.00 85.00 90 LYS A N 1
ATOM 725 C CA . LYS A 1 90 ? 11.976 6.380 -18.427 1.00 85.00 90 LYS A CA 1
ATOM 726 C C . LYS A 1 90 ? 12.735 7.158 -17.351 1.00 85.00 90 LYS A C 1
ATOM 728 O O . LYS A 1 90 ? 12.167 7.402 -16.291 1.00 85.00 90 LYS A O 1
ATOM 733 N N . ILE A 1 91 ? 13.983 7.547 -17.612 1.00 89.44 91 ILE A N 1
ATOM 734 C CA . ILE A 1 91 ? 14.798 8.356 -16.696 1.00 89.44 91 ILE A CA 1
ATOM 735 C C . ILE A 1 91 ? 14.189 9.750 -16.528 1.00 89.44 91 ILE A C 1
ATOM 737 O O . ILE A 1 91 ? 14.051 10.203 -15.399 1.00 89.44 91 ILE A O 1
ATOM 741 N N . GLU A 1 92 ? 13.763 10.404 -17.609 1.00 91.00 92 GLU A N 1
ATOM 742 C CA . GLU A 1 92 ? 13.091 11.707 -17.562 1.00 91.00 92 GLU A CA 1
ATOM 743 C C . GLU A 1 92 ? 11.788 11.637 -16.766 1.00 91.00 92 GLU A C 1
ATOM 745 O O . GLU A 1 92 ? 11.597 12.431 -15.850 1.00 91.00 92 GLU A O 1
ATOM 750 N N . GLN A 1 93 ? 10.937 10.639 -17.032 1.00 89.19 93 GLN A N 1
ATOM 751 C CA . GLN A 1 93 ? 9.711 10.416 -16.259 1.00 89.19 93 GLN A CA 1
ATOM 752 C C . GLN A 1 93 ? 9.996 10.184 -14.772 1.00 89.19 93 GLN A C 1
ATOM 754 O O . GLN A 1 93 ? 9.262 10.681 -13.917 1.00 89.19 93 GLN A O 1
ATOM 759 N N . LEU A 1 94 ? 11.050 9.428 -14.454 1.00 87.31 94 LEU A N 1
ATOM 760 C CA . LEU A 1 94 ? 11.467 9.178 -13.077 1.00 87.31 94 LEU A CA 1
ATOM 761 C C . LEU A 1 94 ? 11.975 10.467 -12.419 1.00 87.31 94 LEU A C 1
ATOM 763 O O . LEU A 1 94 ? 11.582 10.757 -11.295 1.00 87.31 94 LEU A O 1
ATOM 767 N N . ASN A 1 95 ? 12.741 11.285 -13.144 1.00 87.38 95 ASN A N 1
ATOM 768 C CA . ASN A 1 95 ? 13.186 12.603 -12.695 1.00 87.38 95 ASN A CA 1
ATOM 769 C C . ASN A 1 95 ? 12.011 13.549 -12.433 1.00 87.38 95 ASN A C 1
ATOM 771 O O . ASN A 1 95 ? 11.986 14.216 -11.403 1.00 87.38 95 ASN A O 1
ATOM 775 N N . THR A 1 96 ? 11.010 13.587 -13.318 1.00 86.06 96 THR A N 1
ATOM 776 C CA . THR A 1 96 ? 9.798 14.392 -13.104 1.00 86.06 96 THR A CA 1
ATOM 777 C C . THR A 1 96 ? 9.035 13.912 -11.873 1.00 86.06 96 THR A C 1
ATOM 779 O O . THR A 1 96 ? 8.647 14.725 -11.042 1.00 86.06 96 THR A O 1
ATOM 782 N N . ARG A 1 97 ? 8.865 12.594 -11.700 1.00 84.56 97 ARG A N 1
ATOM 783 C CA . ARG A 1 97 ? 8.220 12.032 -10.501 1.00 84.56 97 ARG A CA 1
ATOM 784 C C . ARG A 1 97 ? 8.992 12.366 -9.227 1.00 84.56 97 ARG A C 1
ATOM 786 O O . ARG A 1 97 ? 8.373 12.731 -8.239 1.00 84.56 97 ARG A O 1
ATOM 793 N N . MET A 1 98 ? 10.319 12.270 -9.251 1.00 81.06 98 MET A N 1
ATOM 794 C CA . MET A 1 98 ? 11.167 12.556 -8.093 1.00 81.06 98 MET A CA 1
ATOM 795 C C . MET A 1 98 ? 11.175 14.044 -7.738 1.00 81.06 98 MET A C 1
ATOM 797 O O . MET A 1 98 ? 11.093 14.395 -6.565 1.00 81.06 98 MET A O 1
ATOM 801 N N . LYS A 1 99 ? 11.194 14.919 -8.748 1.00 80.12 99 LYS A N 1
ATOM 802 C CA . LYS A 1 99 ? 11.036 16.363 -8.565 1.00 80.12 99 LYS A CA 1
ATOM 803 C C . LYS A 1 99 ? 9.675 16.696 -7.950 1.00 80.12 99 LYS A C 1
ATOM 805 O O . LYS A 1 99 ? 9.631 17.418 -6.964 1.00 80.12 99 LYS A O 1
ATOM 810 N N . ASN A 1 100 ? 8.600 16.092 -8.456 1.00 73.62 100 ASN A N 1
ATOM 811 C CA . ASN A 1 100 ? 7.260 16.289 -7.908 1.00 73.62 100 ASN A CA 1
ATOM 812 C C . ASN A 1 100 ? 7.143 15.777 -6.467 1.00 73.62 100 ASN A C 1
ATOM 814 O O . ASN A 1 100 ? 6.504 16.443 -5.665 1.00 73.62 100 ASN A O 1
ATOM 818 N N . ILE A 1 101 ? 7.757 14.635 -6.125 1.00 72.44 101 ILE A N 1
ATOM 819 C CA . ILE A 1 101 ? 7.813 14.127 -4.742 1.00 72.44 101 ILE A CA 1
ATOM 820 C C . ILE A 1 101 ? 8.538 15.134 -3.847 1.00 72.44 101 ILE A C 1
ATOM 822 O O . ILE A 1 101 ? 7.984 15.536 -2.836 1.00 72.44 101 ILE A O 1
ATOM 826 N N . ASN A 1 102 ? 9.713 15.622 -4.251 1.00 63.84 102 ASN A N 1
ATOM 827 C CA . ASN A 1 102 ? 10.456 16.610 -3.466 1.00 63.84 102 ASN A CA 1
ATOM 828 C C . ASN A 1 102 ? 9.695 17.939 -3.292 1.00 63.84 102 ASN A C 1
ATOM 830 O O . ASN A 1 102 ? 9.795 18.555 -2.237 1.00 63.84 102 ASN A O 1
ATOM 834 N N . GLU A 1 103 ? 8.932 18.372 -4.299 1.00 61.03 103 GLU A N 1
ATOM 835 C CA . GLU A 1 103 ? 8.100 19.584 -4.234 1.00 61.03 103 GLU A CA 1
ATOM 836 C C . GLU A 1 103 ? 6.815 19.373 -3.409 1.00 61.03 103 GLU A C 1
ATOM 838 O O . GLU A 1 103 ? 6.382 20.284 -2.709 1.00 61.03 103 GLU A O 1
ATOM 843 N N . THR A 1 104 ? 6.219 18.172 -3.418 1.00 55.41 104 THR A N 1
ATOM 844 C CA . THR A 1 104 ? 5.058 17.855 -2.558 1.00 55.41 104 THR A CA 1
ATOM 845 C C . THR A 1 104 ? 5.445 17.529 -1.115 1.00 55.41 104 THR A C 1
ATOM 847 O O . THR A 1 104 ? 4.640 17.776 -0.219 1.00 55.41 104 THR A O 1
ATOM 850 N N . SER A 1 105 ? 6.661 17.046 -0.851 1.00 53.62 105 SER A N 1
ATOM 851 C CA . SER A 1 105 ? 7.161 16.764 0.501 1.00 53.62 105 SER A CA 1
ATOM 852 C C . SER A 1 105 ? 7.279 18.014 1.375 1.00 53.62 105 SER A C 1
ATOM 854 O O . SER A 1 105 ? 6.981 17.950 2.562 1.00 53.62 105 SER A O 1
ATOM 856 N N . SER A 1 106 ? 7.655 19.174 0.825 1.00 54.16 106 SER A N 1
ATOM 857 C CA . SER A 1 106 ? 7.886 20.371 1.652 1.00 54.16 106 SER A CA 1
ATOM 858 C C . SER A 1 106 ? 6.610 21.053 2.163 1.00 54.16 106 SER A C 1
ATOM 860 O O . SER A 1 106 ? 6.664 21.732 3.186 1.00 54.16 106 SER A O 1
ATOM 862 N N . GLU A 1 107 ? 5.468 20.866 1.493 1.00 54.09 107 GLU A N 1
ATOM 863 C CA . GLU A 1 107 ? 4.184 21.473 1.891 1.00 54.09 107 GLU A CA 1
ATOM 864 C C . GLU A 1 107 ? 3.178 20.449 2.458 1.00 54.09 107 GLU A C 1
ATOM 866 O O . GLU A 1 107 ? 2.468 20.766 3.413 1.00 54.09 107 GLU A O 1
ATOM 871 N N . ASN A 1 108 ? 3.152 19.199 1.967 1.00 53.03 108 ASN A N 1
ATOM 872 C CA . ASN A 1 108 ? 2.177 18.189 2.416 1.00 53.03 108 ASN A CA 1
ATOM 873 C C . ASN A 1 108 ? 2.640 17.290 3.574 1.00 53.03 108 ASN A C 1
ATOM 875 O O . ASN A 1 108 ? 1.778 16.689 4.220 1.00 53.03 108 ASN A O 1
ATOM 879 N N . GLU A 1 109 ? 3.941 17.160 3.870 1.00 53.12 109 GLU A N 1
ATOM 880 C CA . GLU A 1 109 ? 4.378 16.373 5.040 1.00 53.12 109 GLU A CA 1
ATOM 881 C C . GLU A 1 109 ? 4.017 17.090 6.345 1.00 53.12 109 GLU A C 1
ATOM 883 O O . GLU A 1 109 ? 3.446 16.471 7.239 1.00 53.12 109 GLU A O 1
ATOM 888 N N . ASN A 1 110 ? 4.219 18.409 6.422 1.00 54.97 110 ASN A N 1
ATOM 889 C CA . ASN A 1 110 ? 3.802 19.194 7.587 1.00 54.97 110 ASN A CA 1
ATOM 890 C C . ASN A 1 110 ? 2.275 19.266 7.734 1.00 54.97 110 ASN A C 1
ATOM 892 O O . ASN A 1 110 ? 1.779 19.201 8.857 1.00 54.97 110 ASN A O 1
ATOM 896 N N . MET A 1 111 ? 1.520 19.360 6.631 1.00 57.78 111 MET A N 1
ATOM 897 C CA . MET A 1 111 ? 0.054 19.416 6.690 1.00 57.78 111 MET A CA 1
ATOM 898 C C . MET A 1 111 ? -0.553 18.079 7.141 1.00 57.78 111 MET A C 1
ATOM 900 O O . MET A 1 111 ? -1.400 18.072 8.030 1.00 57.78 111 MET A O 1
ATOM 904 N N . ASN A 1 112 ? -0.072 16.946 6.610 1.00 65.94 112 ASN A N 1
ATOM 905 C CA . ASN A 1 112 ? -0.543 15.625 7.040 1.00 65.94 112 ASN A CA 1
ATOM 906 C C . ASN A 1 112 ? -0.121 15.300 8.476 1.00 65.94 112 ASN A C 1
ATOM 908 O O . ASN A 1 112 ? -0.936 14.794 9.241 1.00 65.94 112 ASN A O 1
ATOM 912 N N . ILE A 1 113 ? 1.124 15.590 8.870 1.00 76.25 113 ILE A N 1
ATOM 913 C CA . ILE A 1 113 ? 1.590 15.321 10.239 1.00 76.25 113 ILE A CA 1
ATOM 914 C C . ILE A 1 113 ? 0.812 16.178 11.239 1.00 76.25 113 ILE A C 1
ATOM 916 O O . ILE A 1 113 ? 0.310 15.636 12.218 1.00 76.25 113 ILE A O 1
ATOM 920 N N . SER A 1 114 ? 0.626 17.472 10.958 1.00 78.44 114 SER A N 1
ATOM 921 C CA . SER A 1 114 ? -0.169 18.361 11.811 1.00 78.44 114 SER A CA 1
ATOM 922 C C . SER A 1 114 ? -1.626 17.895 11.930 1.00 78.44 114 SER A C 1
ATOM 924 O O . SER A 1 114 ? -2.169 17.872 13.031 1.00 78.44 114 SER A O 1
ATOM 926 N N . GLU A 1 115 ? -2.248 17.440 10.835 1.00 81.19 115 GLU A N 1
ATOM 927 C CA . GLU A 1 115 ? -3.608 16.880 10.858 1.00 81.19 115 GLU A CA 1
ATOM 928 C C . GLU A 1 115 ? -3.693 15.550 11.632 1.00 81.19 115 GLU A C 1
ATOM 930 O O . GLU A 1 115 ? -4.683 15.269 12.312 1.00 81.19 115 GLU A O 1
ATOM 935 N N . PHE A 1 116 ? -2.660 14.708 11.563 1.00 85.38 116 PHE A N 1
ATOM 936 C CA . PHE A 1 116 ? -2.599 13.498 12.383 1.00 85.38 116 PHE A CA 1
ATOM 937 C C . PHE A 1 116 ? -2.373 13.825 13.862 1.00 85.38 116 PHE A C 1
ATOM 939 O O . PHE A 1 116 ? -2.992 13.198 14.721 1.00 85.38 116 PHE A O 1
ATOM 946 N N . GLU A 1 117 ? -1.543 14.816 14.181 1.00 87.69 117 GLU A N 1
ATOM 947 C CA . GLU A 1 117 ? -1.303 15.275 15.551 1.00 87.69 117 GLU A CA 1
ATOM 948 C C . GLU A 1 117 ? -2.566 15.863 16.192 1.00 87.69 117 GLU A C 1
ATOM 950 O O . GLU A 1 117 ? -2.866 15.545 17.350 1.00 87.69 117 GLU A O 1
ATOM 955 N N . THR A 1 118 ? -3.349 16.654 15.449 1.00 91.31 118 THR A N 1
ATOM 956 C CA . THR A 1 118 ? -4.638 17.172 15.935 1.00 91.31 118 THR A CA 1
ATOM 957 C C . THR A 1 118 ? -5.625 16.037 16.184 1.00 91.31 118 THR A C 1
ATOM 959 O O . THR A 1 118 ? -6.130 15.924 17.301 1.00 91.31 118 THR A O 1
ATOM 962 N N . LYS A 1 119 ? -5.806 15.113 15.229 1.00 94.25 119 LYS A N 1
ATOM 963 C CA . LYS A 1 119 ? -6.683 13.936 15.405 1.00 94.25 119 LYS A CA 1
ATOM 964 C C . LYS A 1 119 ? -6.265 13.048 16.576 1.00 94.25 119 LYS A C 1
ATOM 966 O O . LYS A 1 119 ? -7.113 12.549 17.310 1.00 94.25 119 LYS A O 1
ATOM 971 N N . ILE A 1 120 ? -4.963 12.841 16.783 1.00 94.38 120 ILE A N 1
ATOM 972 C CA . ILE A 1 120 ? -4.452 12.080 17.936 1.00 94.38 120 ILE A CA 1
ATOM 973 C C . ILE A 1 120 ? -4.775 12.802 19.247 1.00 94.38 120 ILE A C 1
ATOM 975 O O . ILE A 1 120 ? -5.085 12.152 20.247 1.00 94.38 120 ILE A O 1
ATOM 979 N N . THR A 1 121 ? -4.698 14.131 19.262 1.00 94.50 121 THR A N 1
ATOM 980 C CA . THR A 1 121 ? -5.018 14.937 20.447 1.00 94.50 121 THR A CA 1
ATOM 981 C C . THR A 1 121 ? -6.512 14.883 20.763 1.00 94.50 121 THR A C 1
ATOM 983 O O . THR A 1 121 ? -6.872 14.604 21.905 1.00 94.50 121 THR A O 1
ATOM 986 N N . GLU A 1 122 ? -7.372 15.019 19.753 1.00 95.44 122 GLU A N 1
ATOM 987 C CA . GLU A 1 122 ? -8.827 14.856 19.884 1.00 95.44 122 GLU A CA 1
ATOM 988 C C . GLU A 1 122 ? -9.196 13.457 20.401 1.00 95.44 122 GLU A C 1
ATOM 990 O O . GLU A 1 122 ? -9.941 13.321 21.372 1.00 95.44 122 GLU A O 1
ATOM 995 N N . LEU A 1 123 ? -8.592 12.400 19.841 1.00 97.00 123 LEU A N 1
ATOM 996 C CA . LEU A 1 123 ? -8.802 11.027 20.313 1.00 97.00 123 LEU A CA 1
ATOM 997 C C . LEU A 1 123 ? -8.366 10.834 21.770 1.00 97.00 123 LEU A C 1
ATOM 999 O O . LEU A 1 123 ? -9.033 10.126 22.525 1.00 97.00 123 LEU A O 1
ATOM 1003 N N . LYS A 1 124 ? -7.264 11.462 22.197 1.00 96.19 124 LYS A N 1
ATOM 1004 C CA . LYS A 1 124 ? -6.832 11.429 23.604 1.00 96.19 124 LYS A CA 1
ATOM 1005 C C . LYS A 1 124 ? -7.846 12.114 24.519 1.00 96.19 124 LYS A C 1
ATOM 1007 O O . LYS A 1 124 ? -8.118 11.600 25.605 1.00 96.19 124 LYS A O 1
ATOM 1012 N N . GLU A 1 125 ? -8.407 13.248 24.105 1.00 97.00 125 GLU A N 1
ATOM 1013 C CA . GLU A 1 125 ? -9.455 13.931 24.867 1.00 97.00 125 GLU A CA 1
ATOM 1014 C C . GLU A 1 125 ? -10.718 13.079 24.989 1.00 97.00 125 GLU A C 1
ATOM 1016 O O . GLU A 1 125 ? -11.266 12.946 26.086 1.00 97.00 125 GLU A O 1
ATOM 1021 N N . ASP A 1 126 ? -11.154 12.452 23.900 1.00 96.94 126 ASP A N 1
ATOM 1022 C CA . ASP A 1 126 ? -12.345 11.606 23.906 1.00 96.94 126 ASP A CA 1
ATOM 1023 C C . ASP A 1 126 ? -12.156 10.339 24.747 1.00 96.94 126 ASP A C 1
ATOM 1025 O O . ASP A 1 126 ? -13.042 9.987 25.530 1.00 96.94 126 ASP A O 1
ATOM 1029 N N . ILE A 1 127 ? -10.975 9.710 24.704 1.00 96.94 127 ILE A N 1
ATOM 1030 C CA . ILE A 1 127 ? -10.623 8.601 25.608 1.00 96.94 127 ILE A CA 1
ATOM 1031 C C . ILE A 1 127 ? -10.699 9.048 27.074 1.00 96.94 127 ILE A C 1
ATOM 1033 O O . ILE A 1 127 ? -11.236 8.324 27.917 1.00 96.94 127 ILE A O 1
ATOM 1037 N N . ASN A 1 128 ? -10.213 10.249 27.394 1.00 96.50 128 ASN A N 1
ATOM 1038 C CA . ASN A 1 128 ? -10.283 10.779 28.756 1.00 96.50 128 ASN A CA 1
ATOM 1039 C C . ASN A 1 128 ? -11.730 11.034 29.205 1.00 96.50 128 ASN A C 1
ATOM 1041 O O . ASN A 1 128 ? -12.083 10.690 30.337 1.00 96.50 128 ASN A O 1
ATOM 1045 N N . LYS A 1 129 ? -12.587 11.569 28.325 1.00 97.06 129 LYS A N 1
ATOM 1046 C CA . LYS A 1 129 ? -14.026 11.741 28.601 1.00 97.06 129 LYS A CA 1
ATOM 1047 C C . LYS A 1 129 ? -14.710 10.396 28.842 1.00 97.06 129 LYS A C 1
ATOM 1049 O O . LYS A 1 129 ? -15.456 10.263 29.811 1.00 97.06 129 LYS A O 1
ATOM 1054 N N . ILE A 1 130 ? -14.432 9.392 28.006 1.00 97.81 130 ILE A N 1
ATOM 1055 C CA . ILE A 1 130 ? -14.971 8.032 28.167 1.00 97.81 130 ILE A CA 1
ATOM 1056 C C . ILE A 1 130 ? -14.546 7.446 29.511 1.00 97.81 130 ILE A C 1
ATOM 1058 O O . ILE A 1 130 ? -15.386 6.931 30.242 1.00 97.81 130 ILE A O 1
ATOM 1062 N N . ASN A 1 131 ? -13.272 7.580 29.880 1.00 96.12 131 ASN A N 1
ATOM 1063 C CA . ASN A 1 131 ? -12.763 7.078 31.154 1.00 96.12 131 ASN A CA 1
ATOM 1064 C C . ASN A 1 131 ? -13.454 7.754 32.356 1.00 96.12 131 ASN A C 1
ATOM 1066 O O . ASN A 1 131 ? -13.818 7.092 33.327 1.00 96.12 131 ASN A O 1
ATOM 1070 N N . PHE A 1 132 ? -13.710 9.065 32.275 1.00 95.81 132 PHE A N 1
ATOM 1071 C CA . PHE A 1 132 ? -14.484 9.776 33.297 1.00 95.81 132 PHE A CA 1
ATOM 1072 C C . PHE A 1 132 ? -15.931 9.270 33.388 1.00 95.81 132 PHE A C 1
ATOM 1074 O O . PHE A 1 132 ? -16.418 8.993 34.485 1.00 95.81 132 PHE A O 1
ATOM 1081 N N . MET A 1 133 ? -16.608 9.099 32.248 1.00 95.94 133 MET A N 1
ATOM 1082 C CA . MET A 1 133 ? -17.967 8.546 32.213 1.00 95.94 133 MET A CA 1
ATOM 1083 C C . MET A 1 133 ? -18.019 7.118 32.761 1.00 95.94 133 MET A C 1
ATOM 1085 O O . MET A 1 133 ? -18.949 6.781 33.487 1.00 95.94 133 MET A O 1
ATOM 1089 N N . MET A 1 134 ? -17.012 6.294 32.468 1.00 95.31 134 MET A N 1
ATOM 1090 C CA . MET A 1 134 ? -16.942 4.914 32.945 1.00 95.31 134 MET A CA 1
ATOM 1091 C C . MET A 1 134 ? -16.804 4.857 34.469 1.00 95.31 134 MET A C 1
ATOM 1093 O O . MET A 1 134 ? -17.572 4.153 35.117 1.00 95.31 134 MET A O 1
ATOM 1097 N N . LYS A 1 135 ? -15.943 5.698 35.058 1.00 95.38 135 LYS A N 1
ATOM 1098 C CA . LYS A 1 135 ? -15.852 5.852 36.522 1.00 95.38 135 LYS A CA 1
ATOM 1099 C C . LYS A 1 135 ? -17.158 6.343 37.146 1.00 95.38 135 LYS A C 1
ATOM 1101 O O . LYS A 1 135 ? -17.549 5.888 38.220 1.00 95.38 135 LYS A O 1
ATOM 1106 N N . ALA A 1 136 ? -17.852 7.269 36.482 1.00 95.38 136 ALA A N 1
ATOM 1107 C CA . ALA A 1 136 ? -19.158 7.732 36.944 1.00 95.38 136 ALA A CA 1
ATOM 1108 C C . ALA A 1 136 ? -20.206 6.606 36.902 1.00 95.38 136 ALA A C 1
ATOM 1110 O O . ALA A 1 136 ? -21.008 6.482 37.830 1.00 95.38 136 ALA A O 1
ATOM 1111 N N . PHE A 1 137 ? -20.184 5.762 35.865 1.00 96.81 137 PHE A N 1
ATOM 1112 C CA . PHE A 1 137 ? -21.041 4.581 35.794 1.00 96.81 137 PHE A CA 1
ATOM 1113 C C . PHE A 1 137 ? -20.713 3.560 36.877 1.00 96.81 137 PHE A C 1
ATOM 1115 O O . PHE A 1 137 ? -21.641 3.102 37.534 1.00 96.81 137 PHE A O 1
ATOM 1122 N N . GLU A 1 138 ? -19.439 3.255 37.124 1.00 96.00 138 GLU A N 1
ATOM 1123 C CA . GLU A 1 138 ? -19.024 2.363 38.217 1.00 96.00 138 GLU A CA 1
ATOM 1124 C C . GLU A 1 138 ? -19.566 2.841 39.573 1.00 96.00 138 GLU A C 1
ATOM 1126 O O . GLU A 1 138 ? -20.147 2.055 40.324 1.00 96.00 138 GLU A O 1
ATOM 1131 N N . SER A 1 139 ? -19.464 4.145 39.861 1.00 95.00 139 SER A N 1
ATOM 1132 C CA . SER A 1 139 ? -20.021 4.726 41.091 1.00 95.00 139 SER A CA 1
ATOM 1133 C C . SER A 1 139 ? -21.537 4.546 41.174 1.00 95.00 139 SER A C 1
ATOM 1135 O O . SER A 1 139 ? -22.052 4.117 42.206 1.00 95.00 139 SER A O 1
ATOM 1137 N N . LYS A 1 140 ? -22.262 4.831 40.083 1.00 95.88 140 LYS A N 1
ATOM 1138 C CA . LYS A 1 140 ? -23.722 4.662 40.041 1.00 95.88 140 LYS A CA 1
ATOM 1139 C C . LYS A 1 140 ? -24.151 3.201 40.162 1.00 95.88 140 LYS A C 1
ATOM 1141 O O . LYS A 1 140 ? -25.161 2.929 40.802 1.00 95.88 140 LYS A O 1
ATOM 1146 N N . PHE A 1 141 ? -23.402 2.268 39.579 1.00 96.94 141 PHE A N 1
ATOM 1147 C CA . PHE A 1 141 ? -23.660 0.837 39.737 1.00 96.94 141 PHE A CA 1
ATOM 1148 C C . PHE A 1 141 ? -23.495 0.405 41.193 1.00 96.94 141 PHE A C 1
ATOM 1150 O O . PHE A 1 141 ? -24.386 -0.247 41.725 1.00 96.94 141 PHE A O 1
ATOM 1157 N N . CYS A 1 142 ? -22.436 0.854 41.871 1.00 95.00 142 CYS A N 1
ATOM 1158 C CA . CYS A 1 142 ? -22.246 0.566 43.293 1.00 95.00 142 CYS A CA 1
ATOM 1159 C C . CYS A 1 142 ? -23.378 1.145 44.165 1.00 95.00 142 CYS A C 1
ATOM 1161 O O . CYS A 1 142 ? -23.829 0.508 45.118 1.00 95.00 142 CYS A O 1
ATOM 1163 N N . GLU A 1 143 ? -23.864 2.350 43.853 1.00 96.00 143 GLU A N 1
ATOM 1164 C CA . GLU A 1 143 ? -25.029 2.935 44.530 1.00 96.00 143 GLU A CA 1
ATOM 1165 C C . GLU A 1 143 ? -26.307 2.119 44.294 1.00 96.00 143 GLU A C 1
ATOM 1167 O O . GLU A 1 143 ? -27.057 1.874 45.241 1.00 96.00 143 GLU A O 1
ATOM 1172 N N . LEU A 1 144 ? -26.538 1.663 43.059 1.00 96.75 144 LEU A N 1
ATOM 1173 C CA . LEU A 1 144 ? -27.680 0.816 42.710 1.00 96.75 144 LEU A CA 1
ATOM 1174 C C . LEU A 1 144 ? -27.627 -0.547 43.404 1.00 96.75 144 LEU A C 1
ATOM 1176 O O . LEU A 1 144 ? -28.649 -0.992 43.918 1.00 96.75 144 LEU A O 1
ATOM 1180 N N . GLU A 1 145 ? -26.459 -1.185 43.469 1.00 95.88 145 GLU A N 1
ATOM 1181 C CA . GLU A 1 145 ? -26.271 -2.448 44.193 1.00 95.88 145 GLU A CA 1
ATOM 1182 C C . GLU A 1 145 ? -26.598 -2.285 45.680 1.00 95.88 145 GLU A C 1
ATOM 1184 O O . GLU A 1 145 ? -27.380 -3.059 46.234 1.00 95.88 145 GLU A O 1
ATOM 1189 N N . LYS A 1 146 ? -26.096 -1.217 46.316 1.00 95.25 146 LYS A N 1
ATOM 1190 C CA . LYS A 1 146 ? -26.421 -0.903 47.717 1.00 95.25 146 LYS A CA 1
ATOM 1191 C C . LYS A 1 146 ? -27.911 -0.651 47.924 1.00 95.25 146 LYS A C 1
ATOM 1193 O O . LYS A 1 146 ? -28.467 -1.087 48.932 1.00 95.25 146 LYS A O 1
ATOM 1198 N N . LEU A 1 147 ? -28.557 0.063 47.003 1.00 96.06 147 LEU A N 1
ATOM 1199 C CA . LEU A 1 147 ? -29.996 0.308 47.073 1.00 96.06 147 LEU A CA 1
ATOM 1200 C C . LEU A 1 147 ? -30.784 -1.000 46.926 1.00 96.06 147 LEU A C 1
ATOM 1202 O O . LEU A 1 147 ? -31.727 -1.230 47.681 1.00 96.06 147 LEU A O 1
ATOM 1206 N N . ASN A 1 148 ? -30.364 -1.881 46.015 1.00 94.31 148 ASN A N 1
ATOM 1207 C CA . ASN A 1 148 ? -30.982 -3.190 45.824 1.00 94.31 148 ASN A CA 1
ATOM 1208 C C . ASN A 1 148 ? -30.876 -4.058 47.089 1.00 94.31 148 ASN A C 1
ATOM 1210 O O . ASN A 1 148 ? -31.885 -4.585 47.556 1.00 94.31 148 ASN A O 1
ATOM 1214 N N . GLU A 1 149 ? -29.697 -4.121 47.718 1.00 94.38 149 GLU A N 1
ATOM 1215 C CA . GLU A 1 149 ? -29.519 -4.819 49.001 1.00 94.38 149 GLU A CA 1
ATOM 1216 C C . GLU A 1 149 ? -30.425 -4.256 50.110 1.00 94.38 149 GLU A C 1
ATOM 1218 O O . GLU A 1 149 ? -30.941 -4.997 50.952 1.00 94.38 149 GLU A O 1
ATOM 1223 N N . GLN A 1 150 ? -30.624 -2.933 50.150 1.00 93.00 150 GLN A N 1
ATOM 1224 C CA . GLN A 1 150 ? -31.535 -2.307 51.112 1.00 93.00 150 GLN A CA 1
ATOM 1225 C C . GLN A 1 150 ? -32.993 -2.698 50.851 1.00 93.00 150 GLN A C 1
ATOM 1227 O O . GLN A 1 150 ? -33.721 -2.996 51.801 1.00 93.00 150 GLN A O 1
ATOM 1232 N N . CYS A 1 151 ? -33.417 -2.737 49.585 1.00 90.06 151 CYS A N 1
ATOM 1233 C CA . CYS A 1 151 ? -34.750 -3.198 49.204 1.00 90.06 151 CYS A CA 1
ATOM 1234 C C . CYS A 1 151 ? -34.985 -4.657 49.618 1.00 90.06 151 CYS A C 1
ATOM 1236 O O . CYS A 1 151 ? -36.018 -4.951 50.219 1.00 90.06 151 CYS A O 1
ATOM 1238 N N . GLU A 1 152 ? -34.022 -5.553 49.387 1.00 88.69 152 GLU A N 1
ATOM 1239 C CA . GLU A 1 152 ? -34.108 -6.958 49.818 1.00 88.69 152 GLU A CA 1
ATOM 1240 C C . GLU A 1 152 ? -34.243 -7.092 51.346 1.00 88.69 152 GLU A C 1
ATOM 1242 O O . GLU A 1 152 ? -35.073 -7.863 51.845 1.00 88.69 152 GLU A O 1
ATOM 1247 N N . LYS A 1 153 ? -33.493 -6.291 52.116 1.00 86.38 153 LYS A N 1
ATOM 1248 C CA . LYS A 1 153 ? -33.609 -6.237 53.587 1.00 86.38 153 LYS A CA 1
ATOM 1249 C C . LYS A 1 153 ? -34.975 -5.730 54.056 1.00 86.38 153 LYS A C 1
ATOM 1251 O O . LYS A 1 153 ? -35.523 -6.244 55.028 1.00 86.38 153 LYS A O 1
ATOM 1256 N N . LEU A 1 154 ? -35.542 -4.727 53.386 1.00 84.62 154 LEU A N 1
ATOM 1257 C CA . LEU A 1 154 ? -36.880 -4.227 53.717 1.00 84.62 154 LEU A CA 1
ATOM 1258 C C . LEU A 1 154 ? -37.965 -5.251 53.384 1.00 84.62 154 LEU A C 1
ATOM 1260 O O . LEU A 1 154 ? -38.858 -5.469 54.201 1.00 84.62 154 LEU A O 1
ATOM 1264 N N . LEU A 1 155 ? -37.874 -5.904 52.224 1.00 80.75 155 LEU A N 1
ATOM 1265 C CA . LEU A 1 155 ? -38.824 -6.938 51.809 1.00 80.75 155 LEU A CA 1
ATOM 1266 C C . LEU A 1 155 ? -38.792 -8.143 52.752 1.00 80.75 155 LEU A C 1
ATOM 1268 O O . LEU A 1 155 ? -39.846 -8.599 53.186 1.00 80.75 155 LEU A O 1
ATOM 1272 N N . SER A 1 156 ? -37.603 -8.609 53.139 1.00 81.19 156 SER A N 1
ATOM 1273 C CA . SER A 1 156 ? -37.465 -9.696 54.121 1.00 81.19 156 SER A CA 1
ATOM 1274 C C . SER A 1 156 ? -38.000 -9.323 55.507 1.00 81.19 156 SER A C 1
ATOM 1276 O O . SER A 1 156 ? -38.607 -10.165 56.161 1.00 81.19 156 SER A O 1
ATOM 1278 N N . LYS A 1 157 ? -37.865 -8.061 55.941 1.00 71.69 157 LYS A N 1
ATOM 1279 C CA . LYS A 1 157 ? -38.438 -7.580 57.211 1.00 71.69 157 LYS A CA 1
ATOM 1280 C C . LYS A 1 157 ? -39.966 -7.432 57.172 1.00 71.69 157 LYS A C 1
ATOM 1282 O O . LYS A 1 157 ? -40.622 -7.653 58.184 1.00 71.69 157 LYS A O 1
ATOM 1287 N N . ASN A 1 158 ? -40.538 -7.055 56.026 1.00 61.56 158 ASN A N 1
ATOM 1288 C CA . ASN A 1 158 ? -41.991 -6.898 55.864 1.00 61.56 158 ASN A CA 1
ATOM 1289 C C . ASN A 1 158 ? -42.727 -8.249 55.773 1.00 61.56 158 ASN A C 1
ATOM 1291 O O . ASN A 1 158 ? -43.942 -8.306 55.941 1.00 61.56 158 ASN A O 1
ATOM 1295 N N . ILE A 1 159 ? -41.991 -9.344 55.561 1.00 58.41 159 ILE A N 1
ATOM 1296 C CA . ILE A 1 159 ? -42.471 -10.723 55.707 1.00 58.41 159 ILE A CA 1
ATOM 1297 C C . ILE A 1 159 ? -42.138 -11.202 57.129 1.00 58.41 159 ILE A C 1
ATOM 1299 O O . ILE A 1 159 ? -41.576 -12.272 57.341 1.00 58.41 159 I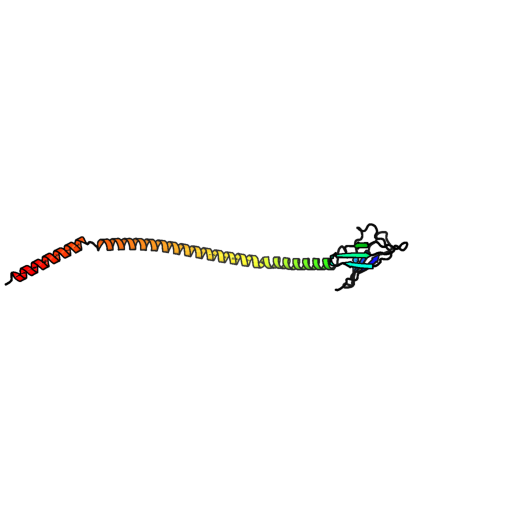LE A O 1
ATOM 1303 N N . ASN A 1 160 ? -42.497 -10.420 58.148 1.00 66.00 160 ASN A N 1
ATOM 1304 C CA . ASN A 1 160 ? -42.613 -10.959 59.500 1.00 66.00 160 ASN A CA 1
ATOM 1305 C C . ASN A 1 160 ? -43.927 -11.748 59.565 1.00 66.00 160 ASN A C 1
ATOM 1307 O O . ASN A 1 160 ? -44.933 -11.324 60.136 1.00 66.00 160 ASN A O 1
A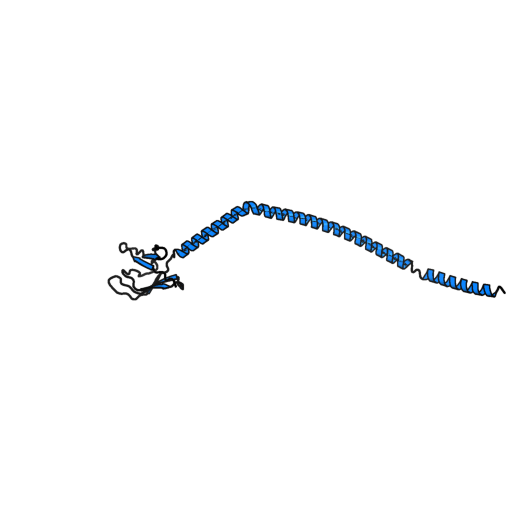TOM 1311 N N . THR A 1 161 ? -43.918 -12.919 58.926 1.00 66.00 161 THR A N 1
ATOM 1312 C CA . THR A 1 161 ? -45.008 -13.903 58.954 1.00 66.00 161 THR A CA 1
ATOM 1313 C C . THR A 1 161 ? -45.467 -14.194 60.377 1.00 66.00 161 THR A C 1
ATOM 1315 O O . THR A 1 161 ? -46.640 -14.468 60.581 1.00 66.00 161 THR A O 1
ATOM 1318 N N . GLU A 1 162 ? -44.583 -14.070 61.367 1.00 67.88 162 GLU A N 1
ATOM 1319 C CA . GLU A 1 162 ? -44.900 -14.254 62.782 1.00 67.88 162 GLU A CA 1
ATOM 1320 C C . GLU A 1 162 ? -45.777 -13.128 63.361 1.00 67.88 162 GLU A C 1
ATOM 1322 O O . GLU A 1 162 ? -46.729 -13.402 64.092 1.00 67.88 162 GLU A O 1
ATOM 1327 N N . GLU A 1 163 ? -45.531 -11.861 63.007 1.00 73.75 163 GLU A N 1
ATOM 1328 C CA . GLU A 1 163 ? -46.377 -10.737 63.439 1.00 73.75 163 GLU A CA 1
ATOM 1329 C C . GLU A 1 163 ? -47.745 -10.790 62.752 1.00 73.75 163 GLU A C 1
ATOM 1331 O O . GLU A 1 163 ? -48.771 -10.592 63.407 1.00 73.75 163 GLU A O 1
ATOM 1336 N N . LEU A 1 164 ? -47.770 -11.144 61.461 1.00 76.81 164 LEU A N 1
ATOM 1337 C CA . LEU A 1 164 ? -49.005 -11.336 60.701 1.00 76.81 164 LEU A CA 1
ATOM 1338 C C . LEU A 1 164 ? -49.827 -12.516 61.249 1.00 76.81 164 LEU A C 1
ATOM 1340 O O . LEU A 1 164 ? -51.019 -12.364 61.501 1.00 76.81 164 LEU A O 1
ATOM 1344 N N . GLN A 1 165 ? -49.192 -13.659 61.527 1.00 76.81 165 GLN A N 1
ATOM 1345 C CA . GLN A 1 165 ? -49.846 -14.828 62.130 1.00 76.81 165 GLN A CA 1
ATOM 1346 C C . GLN A 1 165 ? -50.362 -14.539 63.544 1.00 76.81 165 GLN A C 1
ATOM 1348 O O . GLN A 1 165 ? -51.461 -14.970 63.900 1.00 76.81 165 GLN A O 1
ATOM 1353 N N . ASN A 1 166 ? -49.614 -13.783 64.353 1.00 83.50 166 ASN A N 1
ATOM 1354 C CA . ASN A 1 166 ? -50.066 -13.366 65.681 1.00 83.50 166 ASN A CA 1
ATOM 1355 C C . ASN A 1 166 ? -51.272 -12.418 65.605 1.00 83.50 166 ASN A C 1
ATOM 1357 O O . ASN A 1 166 ? -52.209 -12.550 66.398 1.00 83.50 166 ASN A O 1
ATOM 1361 N N . LEU A 1 167 ? -51.288 -11.494 64.639 1.00 85.25 167 LEU A N 1
ATOM 1362 C CA . LEU A 1 167 ? -52.443 -10.640 64.347 1.00 85.25 167 LEU A CA 1
ATOM 1363 C C . LEU A 1 167 ? -53.653 -11.466 63.895 1.00 85.25 167 LEU A C 1
ATOM 1365 O O . LEU A 1 167 ? -54.736 -11.298 64.455 1.00 85.25 167 LEU A O 1
ATOM 1369 N N . GLU A 1 168 ? -53.472 -12.410 62.970 1.00 87.00 168 GLU A N 1
ATOM 1370 C CA . GLU A 1 168 ? -54.535 -13.312 62.505 1.00 87.00 168 GLU A CA 1
ATOM 1371 C C . GLU A 1 168 ? -55.123 -14.160 63.641 1.00 87.00 168 GLU A C 1
ATOM 1373 O O . GLU A 1 168 ? -56.345 -14.262 63.781 1.00 87.00 168 GLU A O 1
ATOM 1378 N N . GLN A 1 169 ? -54.283 -14.744 64.502 1.00 87.75 169 GLN A N 1
ATOM 1379 C CA . GLN A 1 169 ? -54.758 -15.500 65.666 1.00 87.75 169 GLN A CA 1
ATOM 1380 C C . GLN A 1 169 ? -55.550 -14.620 66.635 1.00 87.75 169 GLN A C 1
ATOM 1382 O O . GLN A 1 169 ? -56.541 -15.062 67.223 1.00 87.75 169 GLN A O 1
ATOM 1387 N N . ARG A 1 170 ? -55.118 -13.372 66.824 1.00 92.75 170 ARG A N 1
ATOM 1388 C CA . ARG A 1 170 ? -55.772 -12.421 67.724 1.00 92.75 170 ARG A CA 1
ATOM 1389 C C . ARG A 1 170 ? -57.117 -11.956 67.165 1.00 92.75 170 ARG A C 1
ATOM 1391 O O . ARG A 1 170 ? -58.073 -11.875 67.935 1.00 92.75 170 ARG A O 1
ATOM 1398 N N . ILE A 1 171 ? -57.218 -11.759 65.848 1.00 91.88 171 ILE A N 1
ATOM 1399 C CA . ILE A 1 171 ? -58.486 -11.513 65.144 1.00 91.88 171 ILE A CA 1
ATOM 1400 C C . ILE A 1 171 ? -59.442 -12.695 65.351 1.00 91.88 171 ILE A C 1
ATOM 1402 O O . ILE A 1 171 ? -60.541 -12.481 65.856 1.00 91.88 171 ILE A O 1
ATOM 1406 N N . ARG A 1 172 ? -59.006 -13.945 65.120 1.00 90.81 172 ARG A N 1
ATOM 1407 C CA . ARG A 1 172 ? -59.860 -15.133 65.349 1.00 90.81 172 ARG A CA 1
ATOM 1408 C C . ARG A 1 172 ? -60.376 -15.242 66.785 1.00 90.81 172 ARG A C 1
ATOM 1410 O O . ARG A 1 172 ? -61.530 -15.610 67.010 1.00 90.81 172 ARG A O 1
ATOM 1417 N N . LYS A 1 173 ? -59.531 -14.934 67.778 1.00 90.88 173 LYS A N 1
ATOM 1418 C CA . LYS A 1 173 ? -59.933 -14.940 69.197 1.00 90.88 173 LYS A CA 1
ATOM 1419 C C . LYS A 1 173 ? -61.001 -13.881 69.481 1.00 90.88 173 LYS A C 1
ATOM 1421 O O . LYS A 1 173 ? -61.963 -14.170 70.188 1.00 90.88 173 LYS A O 1
ATOM 1426 N N . LEU A 1 174 ? -60.850 -12.681 68.920 1.00 90.44 174 LEU A N 1
ATOM 1427 C CA . LEU A 1 174 ? -61.832 -11.603 69.059 1.00 90.44 174 LEU A CA 1
ATOM 1428 C C . LEU A 1 174 ? -63.148 -11.925 68.347 1.00 90.44 174 LEU A C 1
ATOM 1430 O O . LEU A 1 174 ? -64.205 -11.688 68.921 1.00 90.44 174 LEU A O 1
ATOM 1434 N N . GLU A 1 175 ? -63.101 -12.505 67.148 1.00 89.44 175 GLU A N 1
ATOM 1435 C CA . GLU A 1 175 ? -64.292 -12.953 66.416 1.00 89.44 175 GLU A CA 1
ATOM 1436 C C . GLU A 1 175 ? -65.070 -14.005 67.211 1.00 89.44 175 GLU A C 1
ATOM 1438 O O . GLU A 1 175 ? -66.273 -13.853 67.415 1.00 89.44 175 GLU A O 1
ATOM 1443 N N . THR A 1 176 ? -64.377 -15.016 67.743 1.00 87.06 176 THR A N 1
ATOM 1444 C CA . THR A 1 176 ? -64.991 -16.050 68.595 1.00 87.06 176 THR A CA 1
ATOM 1445 C C . THR A 1 176 ? -65.628 -15.440 69.848 1.00 87.06 176 THR A C 1
ATOM 1447 O O . THR A 1 176 ? -66.770 -15.752 70.178 1.00 87.06 176 THR A O 1
ATOM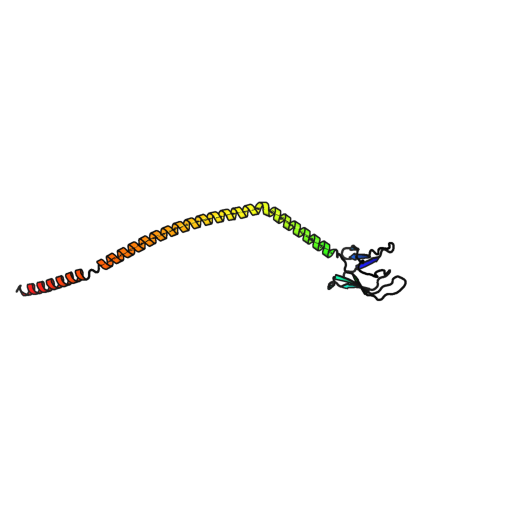 1450 N N . SER A 1 177 ? -64.916 -14.530 70.521 1.00 87.00 177 SER A N 1
ATOM 1451 C CA . SER A 1 177 ? -65.414 -13.831 71.713 1.00 87.00 177 SER A CA 1
ATOM 1452 C C . SER A 1 177 ? -66.656 -12.978 71.414 1.00 87.00 177 SER A C 1
ATOM 1454 O O . SER A 1 177 ? -67.640 -13.038 72.145 1.00 87.00 177 SER A O 1
ATOM 1456 N N . ASN A 1 178 ? -66.665 -12.245 70.295 1.00 82.94 178 ASN A N 1
ATOM 1457 C CA . ASN A 1 178 ? -67.817 -11.442 69.870 1.00 82.94 178 ASN A CA 1
ATOM 1458 C C . ASN A 1 178 ? -69.044 -12.295 69.527 1.00 82.94 178 ASN A C 1
ATOM 1460 O O . ASN A 1 178 ? -70.171 -11.873 69.780 1.00 82.94 178 ASN A O 1
ATOM 1464 N N . VAL A 1 179 ? -68.845 -13.477 68.935 1.00 81.12 179 VAL A N 1
ATOM 1465 C CA . VAL A 1 179 ? -69.941 -14.422 68.670 1.00 81.12 179 VAL A CA 1
ATOM 1466 C C . VAL A 1 179 ? -70.535 -14.932 69.985 1.00 81.12 179 VAL A C 1
ATOM 1468 O O . VAL A 1 179 ? -71.754 -14.922 70.129 1.00 81.12 179 VAL A O 1
ATOM 1471 N N . LEU A 1 180 ? -69.698 -15.292 70.964 1.00 71.94 180 LEU A N 1
ATOM 1472 C CA . LEU A 1 180 ? -70.139 -15.694 72.307 1.00 71.94 180 LEU A CA 1
ATOM 1473 C C . LEU A 1 180 ? -70.919 -14.583 73.027 1.00 71.94 180 LEU A C 1
ATOM 1475 O O . LEU A 1 180 ? -72.030 -14.824 73.488 1.00 71.94 180 LEU A O 1
ATOM 1479 N N . MET A 1 181 ? -70.417 -13.343 73.029 1.00 72.31 181 MET A N 1
ATOM 1480 C CA . MET A 1 181 ? -71.118 -12.218 73.669 1.00 72.31 181 MET A CA 1
ATOM 1481 C C . MET A 1 181 ? -72.471 -11.886 73.018 1.00 72.31 181 MET A C 1
ATOM 1483 O O . MET A 1 181 ? -73.385 -11.420 73.699 1.00 72.31 181 MET A O 1
ATOM 1487 N N . LYS A 1 182 ? -72.632 -12.135 71.711 1.00 68.62 182 LYS A N 1
ATOM 1488 C CA . LYS A 1 182 ? -73.933 -12.001 71.033 1.00 68.62 182 LYS A CA 1
ATOM 1489 C C . LYS A 1 182 ? -74.938 -13.077 71.449 1.00 68.62 182 LYS A C 1
ATOM 1491 O O . LYS A 1 182 ? -76.134 -12.813 71.383 1.00 68.62 182 LYS A O 1
ATOM 1496 N N . HIS A 1 183 ? -74.475 -14.256 71.861 1.00 60.94 183 HIS A N 1
ATOM 1497 C CA . HIS A 1 183 ? -75.337 -15.328 72.361 1.00 60.94 183 HIS A CA 1
ATOM 1498 C C . HIS A 1 183 ? -75.724 -15.148 73.838 1.00 60.94 183 HIS A C 1
ATOM 1500 O O . HIS A 1 183 ? -76.827 -15.540 74.202 1.00 60.94 183 HIS A O 1
ATOM 1506 N N . ASP A 1 184 ? -74.885 -14.490 74.646 1.00 55.59 184 ASP A N 1
ATOM 1507 C CA . ASP A 1 184 ? -75.150 -14.205 76.070 1.00 55.59 184 ASP A CA 1
ATOM 1508 C C . ASP A 1 184 ? -76.006 -12.939 76.314 1.00 55.59 184 ASP A C 1
ATOM 1510 O O . ASP A 1 184 ? -76.319 -12.607 77.455 1.00 55.59 184 ASP A O 1
ATOM 1514 N N . SER A 1 185 ? -76.384 -12.210 75.256 1.00 54.81 185 SER A N 1
ATOM 1515 C CA . SER A 1 185 ? -77.197 -10.978 75.328 1.00 54.81 185 SER A CA 1
ATOM 1516 C C . SER A 1 185 ? -78.706 -11.207 75.100 1.00 54.81 185 SER A C 1
ATOM 1518 O O . SER A 1 185 ? -79.400 -10.279 74.679 1.00 54.81 185 SER A O 1
ATOM 1520 N N . ILE A 1 186 ? -79.209 -12.427 75.334 1.00 44.44 186 ILE A N 1
ATOM 1521 C CA . ILE A 1 186 ? -80.640 -12.790 75.248 1.00 44.44 186 ILE A CA 1
ATOM 1522 C C . ILE A 1 186 ? -81.189 -13.073 76.645 1.00 44.44 186 ILE A C 1
ATOM 1524 O O . ILE A 1 186 ? -80.563 -13.881 77.364 1.00 44.44 186 ILE A O 1
#

Sequence (186 aa):
MDGLIIMLYQLEKKKSPHMYALNIFTFSWFEVDISTSKNFDRGYYGSLCFLPYKKSLFVFGGTDNSEDHSDVFSMSPLVTYVSYKTLTGKIEQLNTRMKNINETSSENENMNISEFETKITELKEDINKINFMMKAFESKFCELEKLNEQCEKLLSKNINTEELQNLEQRIRKLETSNVLMKHDSI

Organism: Plasmodium falciparum (isolate 7G8) (NCBI:txid57266)

Foldseek 3Di:
DDDFDWDWDFDPPDPDTFIWIAGPVVRDIDTFDPVPPPDPQAPFWDDWDQDVVVQWIKTAWGHNVPDTDGDIDIGRRPDDVVNVVVVVVVVVVVVVVVVVCVVCCVPPVVVVVVVVVVVVVVVVVVVVVVVVVVVVVVVVVVVVVVVVVVVVVVVVVVPPVVVVVVVVVVVVVVVVVVVVVVVVPD

pLDDT: mean 73.45, std 15.75, range [32.19, 97.81]

InterPro domains:
  IPR011043 Galactose oxidase/kelch, beta-propeller [SSF50965] (16-75)

Radius of gyration: 54.17 Å; chains: 1; bounding box: 123×41×129 Å

Secondary structure (DSSP, 8-state):
-----EEEEE-TTSSS--EEEEETTTTEEEEE--TT-TT---SEEEEEEEETTTTEEEEEEEE-SS-EEEEEEEE--TT-HHHHHHHHHHHHHHHHHHHHHHHHHHHHHHHHHHHHHHHHHHHHHHHHHHHHHHHHHHHHHHHHHHHHHHHHHHHHHH--HHHHHHHHHHHHHHHHHHHHHHHTT-